Protein AF-A0A9D7U4D4-F1 (afdb_monomer_lite)

Radius of gyration: 31.81 Å; chains: 1; bounding box: 70×128×60 Å

Structure (m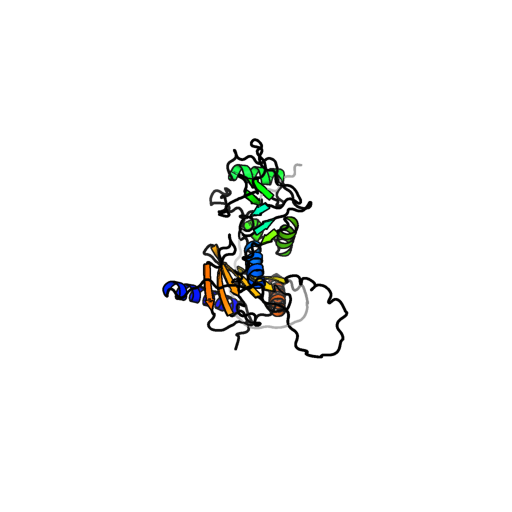mCIF, N/CA/C/O backbone):
data_AF-A0A9D7U4D4-F1
#
_entry.id   AF-A0A9D7U4D4-F1
#
loop_
_atom_site.group_PDB
_atom_site.id
_atom_site.type_symbol
_atom_site.label_atom_id
_atom_site.label_alt_id
_atom_site.label_comp_id
_atom_site.label_asym_id
_atom_site.label_entity_id
_atom_site.label_seq_id
_atom_site.pdbx_PDB_ins_code
_atom_site.Cartn_x
_atom_site.Cartn_y
_atom_site.Cartn_z
_atom_site.occupancy
_atom_site.B_iso_or_equiv
_atom_site.auth_seq_id
_atom_site.auth_comp_id
_atom_site.auth_asym_id
_atom_site.auth_atom_id
_atom_site.pdbx_PDB_model_num
ATOM 1 N N . MET A 1 1 ? 19.496 -8.181 -22.510 1.00 60.94 1 MET A N 1
ATOM 2 C CA . MET A 1 1 ? 20.338 -7.252 -21.735 1.00 60.94 1 MET A CA 1
ATOM 3 C C . MET A 1 1 ? 19.353 -6.423 -20.959 1.00 60.94 1 MET A C 1
ATOM 5 O O . MET A 1 1 ? 18.452 -5.901 -21.608 1.00 60.94 1 MET A O 1
ATOM 9 N N . ALA A 1 2 ? 19.462 -6.412 -19.638 1.00 70.50 2 ALA A N 1
ATOM 10 C CA . ALA A 1 2 ? 18.635 -5.559 -18.806 1.00 70.50 2 ALA A CA 1
ATOM 11 C C . ALA A 1 2 ? 19.119 -4.109 -18.895 1.00 70.50 2 ALA A C 1
ATOM 13 O O . ALA A 1 2 ? 20.286 -3.849 -19.218 1.00 70.50 2 ALA A O 1
ATOM 14 N N . LYS A 1 3 ? 18.202 -3.172 -18.671 1.00 80.00 3 LYS A N 1
ATOM 15 C CA . LYS A 1 3 ? 18.507 -1.753 -18.534 1.00 80.00 3 LYS A CA 1
ATOM 16 C C . LYS A 1 3 ? 18.797 -1.471 -17.059 1.00 80.00 3 LYS A C 1
ATOM 18 O O . LYS A 1 3 ? 17.947 -1.733 -16.219 1.00 80.00 3 LYS A O 1
ATOM 23 N N . SER A 1 4 ? 19.968 -0.916 -16.761 1.00 77.94 4 SER A N 1
ATOM 24 C CA . SER A 1 4 ? 20.260 -0.335 -15.444 1.00 77.94 4 SER A CA 1
ATOM 25 C C . SER A 1 4 ? 19.700 1.090 -15.392 1.00 77.94 4 SER A C 1
ATOM 27 O O . SER A 1 4 ? 19.766 1.814 -16.392 1.00 77.94 4 SER A O 1
ATOM 29 N N . ILE A 1 5 ? 19.116 1.469 -14.257 1.00 71.12 5 ILE A N 1
ATOM 30 C CA . ILE A 1 5 ? 18.540 2.798 -14.023 1.00 71.12 5 ILE A CA 1
ATOM 31 C C . ILE A 1 5 ? 19.543 3.636 -13.235 1.00 71.12 5 ILE A C 1
ATOM 33 O O . ILE A 1 5 ? 19.994 3.217 -12.176 1.00 71.12 5 ILE A O 1
ATOM 37 N N . ASN A 1 6 ? 19.873 4.827 -13.736 1.00 70.94 6 ASN A N 1
ATOM 38 C CA . ASN A 1 6 ? 20.909 5.678 -13.142 1.00 70.94 6 ASN A CA 1
ATOM 39 C C . ASN A 1 6 ? 20.381 7.008 -12.585 1.00 70.94 6 ASN A C 1
ATOM 41 O O . ASN A 1 6 ? 21.118 7.699 -11.882 1.00 70.94 6 ASN A O 1
ATOM 45 N N . ASP A 1 7 ? 19.137 7.391 -12.894 1.00 71.50 7 ASP A N 1
ATOM 46 C CA . ASP A 1 7 ? 18.539 8.642 -12.420 1.00 71.50 7 ASP A CA 1
ATOM 47 C C . ASP A 1 7 ? 17.000 8.599 -12.306 1.00 71.50 7 ASP A C 1
ATOM 49 O O . ASP A 1 7 ? 16.331 7.684 -12.793 1.00 71.50 7 ASP A O 1
ATOM 53 N N . SER A 1 8 ? 16.431 9.625 -11.658 1.00 69.50 8 SER A N 1
ATOM 54 C CA . SER A 1 8 ? 14.987 9.785 -11.415 1.00 69.50 8 SER A CA 1
ATOM 55 C C . SER A 1 8 ? 14.136 9.924 -12.685 1.00 69.50 8 SER A C 1
ATOM 57 O O . SER A 1 8 ? 12.944 9.588 -12.667 1.00 69.50 8 SER A O 1
ATOM 59 N N . ALA A 1 9 ? 14.714 10.392 -13.795 1.00 73.75 9 ALA A N 1
ATOM 60 C CA . ALA A 1 9 ? 14.013 10.495 -15.070 1.00 73.75 9 ALA A CA 1
ATOM 61 C C . ALA A 1 9 ? 13.849 9.107 -15.702 1.00 73.75 9 ALA A C 1
ATOM 63 O O . ALA A 1 9 ? 12.744 8.748 -16.111 1.00 73.75 9 ALA A O 1
ATOM 64 N N . GLU A 1 10 ? 14.903 8.289 -15.684 1.00 77.69 10 GLU A N 1
ATOM 65 C CA . GLU A 1 10 ? 14.860 6.908 -16.162 1.00 77.69 10 GLU A CA 1
ATOM 66 C C . GLU A 1 10 ? 13.867 6.045 -15.368 1.00 77.69 10 GLU A C 1
ATOM 68 O O . GLU A 1 10 ? 13.159 5.236 -15.972 1.00 77.69 10 GLU A O 1
ATOM 73 N N . PHE A 1 11 ? 13.744 6.256 -14.051 1.00 76.19 11 PHE A N 1
ATOM 74 C CA . PHE A 1 11 ? 12.712 5.606 -13.229 1.00 76.19 11 PHE A CA 1
ATOM 75 C C . PHE A 1 11 ? 11.291 5.945 -13.674 1.00 76.19 11 PHE A C 1
ATOM 77 O O . PHE A 1 11 ? 10.426 5.073 -13.789 1.00 76.19 11 PHE A O 1
ATOM 84 N N . THR A 1 12 ? 11.041 7.229 -13.911 1.00 79.06 12 THR A N 1
ATOM 85 C CA . THR A 1 12 ? 9.713 7.710 -14.296 1.00 79.06 12 THR A CA 1
ATOM 86 C C . THR A 1 12 ? 9.322 7.169 -15.664 1.00 79.06 12 THR A C 1
ATOM 88 O O . THR A 1 12 ? 8.196 6.707 -15.852 1.00 79.06 12 THR A O 1
ATOM 91 N N . ASP A 1 13 ? 10.267 7.152 -16.603 1.00 82.81 13 ASP A N 1
ATOM 92 C CA . ASP A 1 13 ? 10.073 6.569 -17.928 1.00 82.81 13 ASP A CA 1
ATOM 93 C C . ASP A 1 13 ? 9.721 5.084 -17.851 1.00 82.81 13 ASP A C 1
ATOM 95 O O . ASP A 1 13 ? 8.841 4.616 -18.573 1.00 82.81 13 ASP A O 1
ATOM 99 N N . VAL A 1 14 ? 10.371 4.353 -16.949 1.00 82.25 14 VAL A N 1
ATOM 100 C CA . VAL A 1 14 ? 10.149 2.926 -16.727 1.00 82.25 14 VAL A CA 1
ATOM 101 C C . VAL A 1 14 ? 8.737 2.639 -16.206 1.00 82.25 14 VAL A C 1
ATOM 103 O O . VAL A 1 14 ? 8.038 1.799 -16.781 1.00 82.25 14 VAL A O 1
ATOM 106 N N . PHE A 1 15 ? 8.270 3.361 -15.184 1.00 83.81 15 PHE A N 1
ATOM 107 C CA . PHE A 1 15 ? 6.898 3.197 -14.696 1.00 83.81 15 PHE A CA 1
ATOM 108 C C . PHE A 1 15 ? 5.877 3.590 -15.763 1.00 83.81 15 PHE A C 1
ATOM 110 O O . PHE A 1 15 ? 4.924 2.852 -16.002 1.00 83.81 15 PHE A O 1
ATOM 117 N N . ASN A 1 16 ? 6.103 4.706 -16.459 1.00 84.75 16 ASN A N 1
ATOM 118 C CA . ASN A 1 16 ? 5.216 5.165 -17.526 1.00 84.75 16 ASN A CA 1
ATOM 119 C C . ASN A 1 16 ? 5.145 4.164 -18.685 1.00 84.75 16 ASN A C 1
ATOM 121 O O . ASN A 1 16 ? 4.066 3.924 -19.232 1.00 84.75 16 ASN A O 1
ATOM 125 N N . ALA A 1 17 ? 6.276 3.562 -19.058 1.00 84.31 17 ALA A N 1
ATOM 126 C CA . ALA A 1 17 ? 6.332 2.513 -20.067 1.00 84.31 17 ALA A CA 1
ATOM 127 C C . ALA A 1 17 ? 5.564 1.265 -19.613 1.00 84.31 17 ALA A C 1
ATOM 129 O O . ALA A 1 17 ? 4.760 0.742 -20.386 1.00 84.31 17 ALA A O 1
ATOM 130 N N . GLY A 1 18 ? 5.749 0.836 -18.360 1.00 83.81 18 GLY A N 1
ATOM 131 C CA . GLY A 1 18 ? 5.009 -0.272 -17.754 1.00 83.81 18 GLY A CA 1
ATOM 132 C C . GLY A 1 18 ? 3.496 -0.040 -17.765 1.00 83.81 18 GLY A C 1
ATOM 133 O O . GLY A 1 18 ? 2.757 -0.835 -18.346 1.00 83.81 18 GLY A O 1
ATOM 134 N N . SER A 1 19 ? 3.027 1.084 -17.213 1.00 83.94 19 SER A N 1
ATOM 135 C CA . SER A 1 19 ? 1.600 1.439 -17.180 1.00 83.94 19 SER A CA 1
ATOM 136 C C . SER A 1 19 ? 1.000 1.530 -18.584 1.00 83.94 19 SER A C 1
ATOM 138 O O . SER A 1 19 ? -0.052 0.950 -18.855 1.00 83.94 19 SER A O 1
ATOM 140 N N . LYS A 1 20 ? 1.699 2.182 -19.524 1.00 86.12 20 LYS A N 1
ATOM 141 C CA . LYS A 1 20 ? 1.260 2.265 -20.923 1.00 86.12 20 LYS A CA 1
ATOM 142 C C . LYS A 1 20 ? 1.132 0.881 -21.559 1.00 86.12 20 LYS A C 1
ATOM 144 O O . LYS A 1 20 ? 0.171 0.628 -22.285 1.00 86.12 20 LYS A O 1
ATOM 149 N N . LYS A 1 21 ? 2.084 -0.015 -21.299 1.00 84.44 21 LYS A N 1
ATOM 150 C CA . LYS A 1 21 ? 2.059 -1.373 -21.844 1.00 84.44 21 LYS A CA 1
ATOM 151 C C . LYS A 1 21 ? 0.888 -2.179 -21.294 1.00 84.44 21 LYS A C 1
ATOM 153 O O . LYS A 1 21 ? 0.264 -2.927 -22.043 1.00 84.44 21 LYS A O 1
ATOM 158 N N . ILE A 1 22 ? 0.547 -1.994 -20.020 1.00 85.12 22 ILE A N 1
ATOM 159 C CA . ILE A 1 22 ? -0.652 -2.595 -19.431 1.00 85.12 22 ILE A CA 1
ATOM 160 C C . ILE A 1 22 ? -1.906 -2.059 -20.128 1.00 85.12 22 ILE A C 1
ATOM 162 O O . ILE A 1 22 ? -2.748 -2.850 -20.543 1.00 85.12 22 ILE A O 1
ATOM 166 N N . ASP A 1 23 ? -2.012 -0.749 -20.352 1.00 85.12 23 ASP A N 1
ATOM 167 C CA . ASP A 1 23 ? -3.152 -0.152 -21.063 1.00 85.12 23 ASP A CA 1
ATOM 168 C C . ASP A 1 23 ? -3.298 -0.639 -22.510 1.00 85.12 23 ASP A C 1
ATOM 170 O O . ASP A 1 23 ? -4.412 -0.778 -23.026 1.00 85.12 23 ASP A O 1
ATOM 174 N N . GLU A 1 24 ? -2.183 -0.876 -23.195 1.00 85.38 24 GLU A N 1
ATOM 175 C CA . GLU A 1 24 ? -2.169 -1.468 -24.531 1.00 85.38 24 GLU A CA 1
ATOM 176 C C . GLU A 1 24 ? -2.589 -2.944 -24.487 1.00 85.38 24 GLU A C 1
ATOM 178 O O . GLU A 1 24 ? -3.459 -3.347 -25.264 1.00 85.38 24 GLU A O 1
ATOM 183 N N . ALA A 1 25 ? -2.070 -3.718 -23.529 1.00 80.75 25 ALA A N 1
ATOM 184 C CA . ALA A 1 25 ? -2.430 -5.119 -23.321 1.00 80.75 25 ALA A CA 1
ATOM 185 C C . ALA A 1 25 ? -3.912 -5.290 -22.936 1.00 80.75 25 ALA A C 1
ATOM 187 O O . ALA A 1 25 ? -4.579 -6.173 -23.471 1.00 80.75 25 ALA A O 1
ATOM 188 N N . LYS A 1 26 ? -4.465 -4.400 -22.098 1.00 82.00 26 LYS A N 1
ATOM 189 C CA . LYS A 1 26 ? -5.905 -4.307 -21.791 1.00 82.00 26 LYS A CA 1
ATOM 190 C C . LYS A 1 26 ? -6.738 -4.173 -23.059 1.00 82.00 26 LYS A C 1
ATOM 192 O O . LYS A 1 26 ? -7.698 -4.908 -23.272 1.00 82.00 26 LYS A O 1
ATOM 197 N N . LYS A 1 27 ? -6.382 -3.207 -23.913 1.00 82.25 27 LYS A N 1
ATOM 198 C CA . LYS A 1 27 ? -7.109 -2.928 -25.164 1.00 82.25 27 LYS A CA 1
ATOM 199 C C . LYS A 1 27 ? -7.025 -4.092 -26.149 1.00 82.25 27 LYS A C 1
ATOM 201 O O . LYS A 1 27 ? -7.933 -4.249 -26.965 1.00 82.25 27 LYS A O 1
ATOM 206 N N . ALA A 1 28 ? -5.947 -4.869 -26.083 1.00 76.50 28 ALA A N 1
ATOM 207 C CA . ALA A 1 28 ? -5.716 -6.039 -26.915 1.00 76.50 28 ALA A CA 1
ATOM 208 C C . ALA A 1 28 ? -6.297 -7.349 -26.340 1.00 76.50 28 ALA A C 1
ATOM 210 O O . ALA A 1 28 ? -6.276 -8.348 -27.053 1.00 76.50 28 ALA A O 1
ATOM 211 N N . ASP A 1 29 ? -6.838 -7.349 -25.111 1.00 75.81 29 ASP A N 1
ATOM 212 C CA . ASP A 1 29 ? -7.232 -8.564 -24.364 1.00 75.81 29 ASP A CA 1
ATOM 213 C C . ASP A 1 29 ? -6.051 -9.544 -24.163 1.00 75.81 29 ASP A C 1
ATOM 215 O O . ASP A 1 29 ? -6.186 -10.767 -24.211 1.00 75.81 29 ASP A O 1
ATOM 219 N N . GLU A 1 30 ? -4.849 -8.987 -23.989 1.00 75.88 30 GLU A N 1
ATOM 220 C CA . GLU A 1 30 ? -3.589 -9.720 -23.807 1.00 75.88 30 GLU A CA 1
ATOM 221 C C . GLU A 1 30 ? -3.043 -9.630 -22.374 1.00 75.88 30 GLU A C 1
ATOM 223 O O . GLU A 1 30 ? -2.118 -10.374 -22.031 1.00 75.88 30 GLU A O 1
ATOM 228 N N . SER A 1 31 ? -3.613 -8.765 -21.523 1.00 70.62 31 SER A N 1
ATOM 229 C CA . SER A 1 31 ? -3.260 -8.709 -20.103 1.00 70.62 31 SER A CA 1
ATOM 230 C C . SER A 1 31 ? -3.690 -9.998 -19.401 1.00 70.62 31 SER A C 1
ATOM 232 O O . SER A 1 31 ? -4.737 -10.585 -19.682 1.00 70.62 31 SER A O 1
ATOM 234 N N . LYS A 1 32 ? -2.845 -10.493 -18.494 1.00 76.00 32 LYS A N 1
ATOM 235 C CA . LYS A 1 32 ? -3.114 -11.733 -17.756 1.00 76.00 32 LYS A CA 1
ATOM 236 C C . LYS A 1 32 ? -2.896 -11.527 -16.272 1.00 76.00 32 LYS A C 1
ATOM 238 O O . LYS A 1 32 ? -2.067 -10.719 -15.863 1.00 76.00 32 LYS A O 1
ATOM 243 N N . LYS A 1 33 ? -3.602 -12.322 -15.471 1.00 75.62 33 LYS A N 1
ATOM 244 C CA . LYS A 1 33 ? -3.181 -12.599 -14.099 1.00 75.62 33 LYS A CA 1
ATOM 245 C C . LYS A 1 33 ? -2.019 -13.582 -14.156 1.00 75.62 33 LYS A C 1
ATOM 247 O O . LYS A 1 33 ? -2.154 -14.659 -14.739 1.00 75.62 33 LYS A O 1
ATOM 252 N N . ILE A 1 34 ? -0.884 -13.190 -13.598 1.00 77.12 34 ILE A N 1
ATOM 253 C CA . ILE A 1 34 ? 0.275 -14.067 -13.431 1.00 77.12 34 ILE A CA 1
ATOM 254 C C . ILE A 1 34 ? 0.155 -14.841 -12.123 1.00 77.12 34 ILE A C 1
ATOM 256 O O . ILE A 1 34 ? -0.423 -14.363 -11.150 1.00 77.12 34 ILE A O 1
ATOM 260 N N . THR A 1 35 ? 0.703 -16.053 -12.108 1.00 75.50 35 THR A N 1
ATOM 261 C CA . THR A 1 35 ? 0.906 -16.800 -10.867 1.00 75.50 35 THR A CA 1
ATOM 262 C C . THR A 1 35 ? 2.249 -16.397 -10.290 1.00 75.50 35 THR A C 1
ATOM 264 O O . THR A 1 35 ? 3.273 -16.573 -10.943 1.00 75.50 35 THR A O 1
ATOM 267 N N . LEU A 1 36 ? 2.227 -15.876 -9.071 1.00 74.69 36 LEU A N 1
ATOM 268 C CA . LEU A 1 36 ? 3.409 -15.402 -8.371 1.00 74.69 36 LEU A CA 1
ATOM 269 C C . LEU A 1 36 ? 3.983 -16.459 -7.427 1.00 74.69 36 LEU A C 1
ATOM 271 O O . LEU A 1 36 ? 3.246 -17.268 -6.851 1.00 74.69 36 LEU A O 1
ATOM 275 N N . SER A 1 37 ? 5.293 -16.390 -7.207 1.00 79.19 37 SER A N 1
ATOM 276 C CA . SER A 1 37 ? 5.974 -17.070 -6.110 1.00 79.19 37 SER A CA 1
ATOM 277 C C . SER A 1 37 ? 5.510 -16.524 -4.752 1.00 79.19 37 SER A C 1
ATOM 279 O O . SER A 1 37 ? 4.961 -15.426 -4.651 1.00 79.19 37 SER A O 1
ATOM 281 N N . LYS A 1 38 ? 5.748 -17.279 -3.671 1.00 80.69 38 LYS A N 1
ATOM 282 C CA . LYS A 1 38 ? 5.396 -16.823 -2.314 1.00 80.69 38 LYS A CA 1
ATOM 283 C C . LYS A 1 38 ? 6.110 -15.522 -1.938 1.00 80.69 38 LYS A C 1
ATOM 285 O O . LYS A 1 38 ? 5.490 -14.672 -1.310 1.00 80.69 38 LYS A O 1
ATOM 290 N N . ASN A 1 39 ? 7.371 -15.365 -2.344 1.00 78.25 39 ASN A N 1
ATOM 291 C CA . ASN A 1 39 ? 8.151 -14.159 -2.065 1.00 78.25 39 ASN A CA 1
ATOM 292 C C . ASN A 1 39 ? 7.555 -12.951 -2.796 1.00 78.25 39 ASN A C 1
ATOM 294 O O . ASN A 1 39 ? 7.304 -11.930 -2.174 1.00 78.25 39 ASN A O 1
ATOM 298 N N . GLN A 1 40 ? 7.198 -13.094 -4.074 1.00 82.69 40 GLN A N 1
ATOM 299 C CA . GLN A 1 40 ? 6.565 -12.015 -4.841 1.00 82.69 40 GLN A CA 1
ATOM 300 C C . GLN A 1 40 ? 5.203 -11.606 -4.254 1.00 82.69 40 GLN A C 1
ATOM 302 O O . GLN A 1 40 ? 4.906 -10.420 -4.142 1.00 82.69 40 GLN A O 1
ATOM 307 N N . GLN A 1 41 ? 4.378 -12.575 -3.833 1.00 83.94 41 GLN A N 1
ATOM 308 C CA . GLN A 1 41 ? 3.109 -12.277 -3.155 1.00 83.94 41 GLN A CA 1
ATOM 309 C C . GLN A 1 41 ? 3.335 -11.537 -1.831 1.00 83.94 41 GLN A C 1
ATOM 311 O O . GLN A 1 41 ? 2.610 -10.594 -1.519 1.00 83.94 41 GLN A O 1
ATOM 316 N N . LEU A 1 42 ? 4.352 -11.943 -1.065 1.00 83.88 42 LEU A N 1
ATOM 317 C CA . LEU A 1 42 ? 4.714 -11.302 0.196 1.00 83.88 42 LEU A CA 1
ATOM 318 C C . LEU A 1 42 ? 5.235 -9.874 -0.019 1.00 83.88 42 LEU A C 1
ATOM 320 O O . LEU A 1 42 ? 4.815 -8.974 0.709 1.00 83.88 42 LEU A O 1
ATOM 324 N N . ALA A 1 43 ? 6.064 -9.652 -1.040 1.00 86.94 43 ALA A N 1
ATOM 325 C CA . ALA A 1 43 ? 6.566 -8.332 -1.400 1.00 86.94 43 ALA A CA 1
ATOM 326 C C . ALA A 1 43 ? 5.411 -7.396 -1.783 1.00 86.94 43 ALA A C 1
ATOM 328 O O . ALA A 1 43 ? 5.262 -6.328 -1.191 1.00 86.94 43 ALA A O 1
ATOM 329 N N . ILE A 1 44 ? 4.524 -7.833 -2.686 1.00 88.06 44 ILE A N 1
ATOM 330 C CA . ILE A 1 44 ? 3.342 -7.061 -3.101 1.00 88.06 44 ILE A CA 1
ATOM 331 C C . ILE A 1 44 ? 2.451 -6.728 -1.913 1.00 88.06 44 ILE A C 1
ATOM 333 O O . ILE A 1 44 ? 2.081 -5.570 -1.731 1.00 88.06 44 ILE A O 1
ATOM 337 N N . ALA A 1 45 ? 2.113 -7.723 -1.093 1.00 84.31 45 ALA A N 1
ATOM 338 C CA . ALA A 1 45 ? 1.236 -7.495 0.041 1.00 84.31 45 ALA A CA 1
ATOM 339 C C . ALA A 1 45 ? 1.872 -6.526 1.046 1.00 84.31 45 ALA A C 1
ATOM 341 O O . ALA A 1 45 ? 1.201 -5.626 1.538 1.00 84.31 45 ALA A O 1
ATOM 342 N N . THR A 1 46 ? 3.176 -6.651 1.300 1.00 85.44 46 THR A N 1
ATOM 343 C CA . THR A 1 46 ? 3.907 -5.743 2.191 1.00 85.44 46 THR A CA 1
ATOM 344 C C . THR A 1 46 ? 3.912 -4.314 1.651 1.00 85.44 46 THR A C 1
ATOM 346 O O . THR A 1 46 ? 3.534 -3.383 2.365 1.00 85.44 46 THR A O 1
ATOM 349 N N . GLY A 1 47 ? 4.270 -4.122 0.380 1.00 87.75 47 GLY A N 1
ATOM 350 C CA . GLY A 1 47 ? 4.293 -2.788 -0.218 1.00 87.75 47 GLY A CA 1
ATOM 351 C C . GLY A 1 47 ? 2.912 -2.168 -0.364 1.00 87.75 47 GLY A C 1
ATOM 352 O O . GLY A 1 47 ? 2.773 -0.963 -0.165 1.00 87.75 47 GLY A O 1
ATOM 353 N N . ALA A 1 48 ? 1.878 -2.974 -0.619 1.00 87.19 48 ALA A N 1
ATOM 354 C CA . ALA A 1 48 ? 0.509 -2.485 -0.675 1.00 87.19 48 ALA A CA 1
ATOM 355 C C . ALA A 1 48 ? 0.100 -1.830 0.640 1.00 87.19 48 ALA A C 1
ATOM 357 O O . ALA A 1 48 ? -0.398 -0.709 0.633 1.00 87.19 48 ALA A O 1
ATOM 358 N N . VAL A 1 49 ? 0.380 -2.471 1.772 1.00 85.31 49 VAL A N 1
ATOM 359 C CA . VAL A 1 49 ? 0.055 -1.909 3.086 1.00 85.31 49 VAL A CA 1
ATOM 360 C C . VAL A 1 49 ? 0.881 -0.664 3.389 1.00 85.31 49 VAL A C 1
ATOM 362 O O . VAL A 1 49 ? 0.339 0.349 3.832 1.00 85.31 49 VAL A O 1
ATOM 365 N N . LEU A 1 50 ? 2.186 -0.710 3.118 1.00 87.94 50 LEU A N 1
ATOM 366 C CA . LEU A 1 50 ? 3.086 0.405 3.397 1.00 87.94 50 LEU A CA 1
ATOM 367 C C . LEU A 1 50 ? 2.740 1.655 2.573 1.00 87.94 50 LEU A C 1
ATOM 369 O O . LEU A 1 50 ? 2.750 2.748 3.132 1.00 87.94 50 LEU A O 1
ATOM 373 N N . LEU A 1 51 ? 2.324 1.517 1.309 1.00 86.88 51 LEU A N 1
ATOM 374 C CA . LEU A 1 51 ? 1.877 2.635 0.457 1.00 86.88 51 LEU A CA 1
ATOM 375 C C . LEU A 1 51 ? 0.484 3.189 0.822 1.00 86.88 51 LEU A C 1
ATOM 377 O O . LEU A 1 51 ? -0.015 4.104 0.162 1.00 86.88 51 LEU A O 1
ATOM 381 N N . GLY A 1 52 ? -0.155 2.664 1.871 1.00 73.19 52 GLY A N 1
ATOM 382 C CA . GLY A 1 52 ? -1.486 3.094 2.306 1.00 73.19 52 GLY A CA 1
ATOM 383 C C . GLY A 1 52 ? -2.632 2.327 1.642 1.00 73.19 52 GLY A C 1
ATOM 384 O O . GLY A 1 52 ? -3.750 2.835 1.563 1.00 73.19 52 GLY A O 1
ATOM 385 N N . GLY A 1 53 ? -2.367 1.118 1.144 1.00 68.12 53 GLY A N 1
ATOM 386 C CA . GLY A 1 53 ? -3.367 0.130 0.738 1.00 68.12 53 GLY A CA 1
ATOM 387 C C . GLY A 1 53 ? -3.951 -0.643 1.923 1.00 68.12 53 GLY A C 1
ATOM 388 O O . GLY A 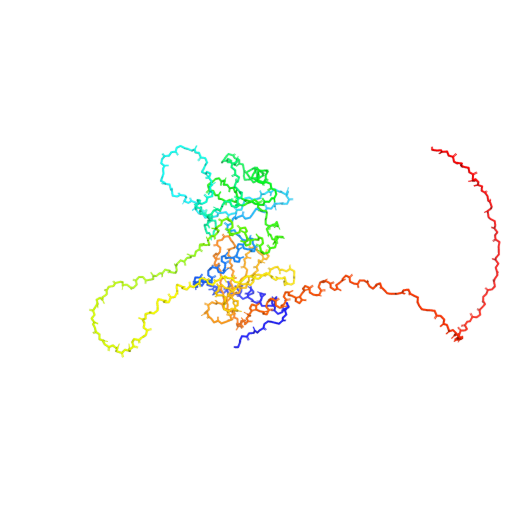1 53 ? -3.410 -0.662 3.029 1.00 68.12 53 GLY A O 1
ATOM 389 N N . SER A 1 54 ? -5.121 -1.252 1.742 1.00 57.66 54 SER A N 1
ATOM 390 C CA . SER A 1 54 ? -5.929 -1.732 2.858 1.00 57.66 54 SER A CA 1
ATOM 391 C C . SER A 1 54 ? -5.576 -3.150 3.319 1.00 57.66 54 SER A C 1
ATOM 393 O O . SER A 1 54 ? -6.348 -4.081 3.120 1.00 57.66 54 SER A O 1
ATOM 395 N N . ALA A 1 55 ? -4.503 -3.304 4.095 1.00 49.19 55 ALA A N 1
ATOM 396 C CA . ALA A 1 55 ? -4.572 -4.325 5.148 1.00 49.19 55 ALA A CA 1
ATOM 397 C C . ALA A 1 55 ? -5.553 -3.928 6.261 1.00 49.19 55 ALA A C 1
ATOM 399 O O . ALA A 1 55 ? -6.136 -4.774 6.928 1.00 49.19 55 ALA A O 1
ATOM 400 N N . PHE A 1 56 ? -5.757 -2.621 6.447 1.00 57.75 56 PHE A N 1
ATOM 401 C CA . PHE A 1 56 ? -6.499 -2.060 7.580 1.00 57.75 56 PHE A CA 1
ATOM 402 C C . PHE A 1 56 ? -7.568 -1.053 7.203 1.00 57.75 56 PHE A C 1
ATOM 404 O O . PHE A 1 56 ? -8.174 -0.474 8.104 1.00 57.75 56 PHE A O 1
ATOM 411 N N . ALA A 1 57 ? -7.771 -0.838 5.901 1.00 61.06 57 ALA A N 1
ATOM 412 C CA . ALA A 1 57 ? -8.782 0.072 5.389 1.00 61.06 57 ALA A CA 1
ATOM 413 C C . ALA A 1 57 ? -8.538 1.483 5.961 1.00 61.06 57 ALA A C 1
ATOM 415 O O . ALA A 1 57 ? -9.181 1.926 6.909 1.00 61.06 57 ALA A O 1
ATOM 416 N N . PHE A 1 58 ? -7.495 2.152 5.458 1.00 71.19 58 PHE A N 1
ATOM 417 C CA . PHE A 1 58 ? -7.154 3.499 5.916 1.00 71.19 58 PHE A CA 1
ATOM 418 C C . PHE A 1 58 ? -8.319 4.448 5.671 1.00 71.19 58 PHE A C 1
ATOM 420 O O . PHE A 1 58 ? -8.941 4.432 4.607 1.00 71.19 58 PHE A O 1
ATOM 427 N N . THR A 1 59 ? -8.625 5.260 6.679 1.00 78.12 59 THR A N 1
ATOM 428 C CA . THR A 1 59 ? -9.759 6.174 6.596 1.00 78.12 59 THR A CA 1
ATOM 429 C C . THR A 1 59 ? -9.381 7.348 5.701 1.00 78.12 59 THR A C 1
ATOM 431 O O . THR A 1 59 ? -8.380 8.017 5.936 1.00 78.12 59 THR A O 1
ATOM 434 N N . THR A 1 60 ? -10.171 7.623 4.670 1.00 81.25 60 THR A N 1
ATOM 435 C CA . THR A 1 60 ? -10.026 8.848 3.875 1.00 81.25 60 THR A CA 1
ATOM 436 C C . THR A 1 60 ? -11.010 9.895 4.374 1.00 81.25 60 THR A C 1
ATOM 438 O O . THR A 1 60 ? -12.084 9.564 4.885 1.00 81.25 60 THR A O 1
ATOM 441 N N . LEU A 1 61 ? -10.651 11.169 4.251 1.00 83.62 61 LEU A N 1
ATOM 442 C CA . LEU A 1 61 ? -11.565 12.270 4.536 1.00 83.62 61 LEU A CA 1
ATOM 443 C C . LEU A 1 61 ? -12.189 12.759 3.226 1.00 83.62 61 LEU A C 1
ATOM 445 O O . LEU A 1 61 ? -11.493 12.947 2.230 1.00 83.62 61 LEU A O 1
ATOM 449 N N . ASN A 1 62 ? -13.506 12.959 3.210 1.00 85.19 62 ASN A N 1
ATOM 450 C CA . ASN A 1 62 ? -14.174 13.602 2.078 1.00 85.19 62 ASN A CA 1
ATOM 451 C C . ASN A 1 62 ? -13.923 15.127 2.067 1.00 85.19 62 ASN A C 1
ATOM 453 O O . ASN A 1 62 ? -13.306 15.672 2.980 1.00 85.19 62 ASN A O 1
ATOM 457 N N . GLU A 1 63 ? -14.452 15.838 1.063 1.00 83.12 63 GLU A N 1
ATOM 458 C CA . GLU A 1 63 ? -14.317 17.304 0.946 1.00 83.12 63 GLU A CA 1
ATOM 459 C C . GLU A 1 63 ? -14.847 18.076 2.173 1.00 83.12 63 GLU A C 1
ATOM 461 O O . GLU A 1 63 ? -14.358 19.161 2.481 1.00 83.12 63 GLU A O 1
ATOM 466 N N . ASP A 1 64 ? -15.809 17.503 2.904 1.00 83.56 64 ASP A N 1
ATOM 467 C CA . ASP A 1 64 ? -16.367 18.067 4.140 1.00 83.56 64 ASP A CA 1
ATOM 468 C C . ASP A 1 64 ? -15.538 17.712 5.396 1.00 83.56 64 ASP A C 1
ATOM 470 O O . ASP A 1 64 ? -15.941 18.033 6.517 1.00 83.56 64 ASP A O 1
ATOM 474 N N . GLY A 1 65 ? -14.403 17.019 5.239 1.00 81.06 65 GLY A N 1
ATOM 475 C CA . GLY A 1 65 ? -13.531 16.570 6.328 1.00 81.06 65 GLY A CA 1
ATOM 476 C C . GLY A 1 65 ? -14.072 15.379 7.125 1.00 81.06 65 GLY A C 1
ATOM 477 O O . GLY A 1 65 ? -13.596 15.106 8.226 1.00 81.06 65 GLY A O 1
ATOM 478 N N . LYS A 1 66 ? -15.085 14.677 6.608 1.00 84.25 66 LYS A N 1
ATOM 479 C CA . LYS A 1 66 ? -15.704 13.524 7.269 1.00 84.25 66 LYS A CA 1
ATOM 480 C C . LYS A 1 66 ? -15.019 12.219 6.864 1.00 84.25 66 LYS A C 1
ATOM 482 O O . LYS A 1 66 ? -14.763 12.029 5.673 1.00 84.25 66 LYS A O 1
ATOM 487 N N . PRO A 1 67 ? -14.798 11.297 7.816 1.00 84.50 67 PRO A N 1
ATOM 488 C CA . PRO A 1 67 ? -14.254 9.980 7.524 1.00 84.50 67 PRO A CA 1
ATOM 489 C C . PRO A 1 67 ? -15.210 9.176 6.638 1.00 84.50 67 PRO A C 1
ATOM 491 O O . PRO A 1 67 ? -16.399 9.027 6.939 1.00 84.50 67 PRO A O 1
ATOM 494 N N . VAL A 1 68 ? -14.676 8.647 5.545 1.00 84.06 68 VAL A N 1
ATOM 495 C CA . VAL A 1 68 ? -15.369 7.737 4.637 1.00 84.06 68 VAL A CA 1
ATOM 496 C C . VAL A 1 68 ? -15.036 6.313 5.048 1.00 84.06 68 VAL A C 1
ATOM 498 O O . VAL A 1 68 ? -13.872 5.984 5.274 1.00 84.06 68 VAL A O 1
ATOM 501 N N . GLN A 1 69 ? -16.067 5.469 5.157 1.00 82.00 69 GLN A N 1
ATOM 502 C CA . GLN A 1 69 ? -15.852 4.053 5.419 1.00 82.00 69 GLN A CA 1
ATOM 503 C C . GLN A 1 69 ? -15.068 3.452 4.244 1.00 82.00 69 GLN A C 1
ATOM 505 O O . GLN A 1 69 ? -15.530 3.538 3.106 1.00 82.00 69 GLN A O 1
ATOM 510 N N . PRO A 1 70 ? -13.921 2.829 4.508 1.00 74.38 70 PRO A N 1
ATOM 511 C CA . PRO A 1 70 ? -13.129 2.175 3.482 1.00 74.38 70 PRO A CA 1
ATOM 512 C C . PRO A 1 70 ? -13.791 0.855 3.050 1.00 74.38 70 PRO A C 1
ATOM 514 O O . PRO A 1 70 ? -14.427 0.164 3.855 1.00 74.38 70 PRO A O 1
ATOM 517 N N . ASP A 1 71 ? -13.639 0.499 1.774 1.00 65.94 71 ASP A N 1
ATOM 518 C CA . ASP A 1 71 ? -14.221 -0.716 1.200 1.00 65.94 71 ASP A CA 1
ATOM 519 C C . ASP A 1 71 ? -13.482 -1.965 1.706 1.00 65.94 71 ASP A C 1
ATOM 521 O O . ASP A 1 71 ? -12.435 -2.354 1.201 1.00 65.94 71 ASP A O 1
ATOM 525 N N . THR A 1 72 ? -14.042 -2.624 2.719 1.00 59.72 72 THR A N 1
ATOM 526 C CA . THR A 1 72 ? -13.471 -3.824 3.351 1.00 59.72 72 THR A CA 1
ATOM 527 C C . THR A 1 72 ? -14.081 -5.113 2.808 1.00 59.72 72 THR A C 1
ATOM 529 O O . THR A 1 72 ? -14.513 -5.955 3.588 1.00 59.72 72 THR A O 1
ATOM 532 N N . ASN A 1 73 ? -14.143 -5.305 1.485 1.00 51.03 73 ASN A N 1
ATOM 533 C CA . ASN A 1 73 ? -14.702 -6.519 0.858 1.00 51.03 73 ASN A CA 1
ATOM 534 C C . ASN A 1 73 ? -13.853 -7.799 1.106 1.00 51.03 73 ASN A C 1
ATOM 536 O O . ASN A 1 73 ? -13.500 -8.525 0.185 1.00 51.03 73 ASN A O 1
ATOM 540 N N . SER A 1 74 ? -13.589 -8.128 2.368 1.00 45.06 74 SER A N 1
ATOM 541 C CA . SER A 1 74 ? -13.219 -9.445 2.869 1.00 45.06 74 SER A CA 1
ATOM 542 C C . SER A 1 74 ? -14.388 -9.947 3.707 1.00 45.06 74 SER A C 1
ATOM 544 O O . SER A 1 74 ? -14.710 -9.384 4.752 1.00 45.06 74 SER A O 1
ATOM 546 N N . GLY A 1 75 ? -15.060 -11.005 3.249 1.00 39.59 75 GLY A N 1
ATOM 547 C CA . GLY A 1 75 ? -16.126 -11.653 4.009 1.00 39.59 75 GLY A CA 1
ATOM 548 C C . GLY A 1 75 ? -15.628 -12.078 5.391 1.00 39.59 75 GLY A C 1
ATOM 549 O O . GLY A 1 75 ? -14.899 -13.059 5.515 1.00 39.59 75 GLY A O 1
ATOM 550 N N . SER A 1 76 ? -16.028 -11.344 6.430 1.00 39.41 76 SER A N 1
ATOM 551 C CA . SER A 1 76 ? -15.718 -11.676 7.818 1.00 39.41 76 SER A CA 1
ATOM 552 C C . SER A 1 76 ? -16.409 -12.990 8.198 1.00 39.41 76 SER A C 1
ATOM 554 O O . SER A 1 76 ? -17.635 -13.078 8.290 1.00 39.41 76 SER A O 1
ATOM 556 N N . VAL A 1 77 ? -15.612 -14.035 8.413 1.00 37.06 77 VAL A N 1
ATOM 557 C CA . VAL A 1 77 ? -15.998 -15.221 9.183 1.00 37.06 77 VAL A CA 1
ATOM 558 C C . VAL A 1 77 ? -15.036 -15.328 10.352 1.00 37.06 77 VAL A C 1
ATOM 560 O O . VAL A 1 77 ? -14.043 -16.048 10.317 1.00 37.06 77 VAL A O 1
ATOM 563 N N . VAL A 1 78 ? -15.362 -14.620 11.431 1.00 41.62 78 VAL A N 1
ATOM 564 C CA . VAL A 1 78 ? -14.938 -15.060 12.763 1.00 41.62 78 VAL A CA 1
ATOM 565 C C . VAL A 1 78 ? -15.449 -16.503 12.922 1.00 41.62 78 VAL A C 1
ATOM 567 O O . VAL A 1 78 ? -16.628 -16.736 12.619 1.00 41.62 78 VAL A O 1
ATOM 570 N N . PRO A 1 79 ? -14.632 -17.487 13.351 1.00 35.03 79 PRO A N 1
ATOM 571 C CA . PRO A 1 79 ? -15.106 -18.847 13.572 1.00 35.03 79 PRO A CA 1
ATOM 572 C C . PRO A 1 79 ? -16.245 -18.813 14.592 1.00 35.03 79 PRO A C 1
ATOM 574 O O . PRO A 1 79 ? -16.039 -18.620 15.789 1.00 35.03 79 PRO A O 1
ATOM 577 N N . SER A 1 80 ? -17.471 -18.939 14.090 1.00 33.28 80 SER A N 1
ATOM 578 C CA . SER A 1 80 ? -18.680 -18.989 14.898 1.00 33.28 80 SER A CA 1
ATOM 579 C C . SER A 1 80 ? -18.760 -20.359 15.541 1.00 33.28 80 SER A C 1
ATOM 581 O O . SER A 1 80 ? -19.433 -21.250 15.034 1.00 33.28 80 SER A O 1
ATOM 583 N N . ASP A 1 81 ? -18.074 -20.517 16.664 1.00 34.28 81 ASP A N 1
ATOM 584 C CA . ASP A 1 81 ? -18.326 -21.624 17.572 1.00 34.28 81 ASP A CA 1
ATOM 585 C C . ASP A 1 81 ? -18.569 -21.063 18.970 1.00 34.28 81 ASP A C 1
ATOM 587 O O . ASP A 1 81 ? -17.714 -21.103 19.849 1.00 34.28 81 ASP A O 1
ATOM 591 N N . SER A 1 82 ? -19.743 -20.448 19.149 1.00 33.44 82 SER A N 1
ATOM 592 C CA . SER A 1 82 ? -20.475 -20.400 20.419 1.00 33.44 82 SER A CA 1
ATOM 593 C C . SER A 1 82 ? -21.815 -19.693 20.240 1.00 33.44 82 SER A C 1
ATOM 595 O O . SER A 1 82 ? -21.899 -18.490 20.015 1.00 33.44 82 SER A O 1
ATOM 597 N N . THR A 1 83 ? -22.895 -20.449 20.411 1.00 35.34 83 THR A N 1
ATOM 598 C CA . THR A 1 83 ? -24.211 -19.920 20.769 1.00 35.34 83 THR A CA 1
ATOM 599 C C . THR A 1 83 ? -24.104 -19.085 22.047 1.00 35.34 83 THR A C 1
ATOM 601 O O . THR A 1 83 ? -24.136 -19.641 23.143 1.00 35.34 83 THR A O 1
ATOM 604 N N . SER A 1 84 ? -23.995 -17.763 21.932 1.00 32.59 84 SER A N 1
ATOM 605 C CA . SER A 1 84 ? -24.269 -16.848 23.038 1.00 32.59 84 SER A CA 1
ATOM 606 C C . SER A 1 84 ? -24.624 -15.458 22.513 1.00 32.59 84 SER A C 1
ATOM 608 O O . SER A 1 84 ? -24.014 -14.947 21.585 1.00 32.59 84 SER A O 1
ATOM 610 N N . VAL A 1 85 ? -25.674 -14.902 23.107 1.00 29.39 85 VAL A N 1
ATOM 611 C CA . VAL A 1 85 ? -26.288 -13.583 22.907 1.00 29.39 85 VAL A CA 1
ATOM 612 C C . VAL A 1 85 ? -25.318 -12.433 22.588 1.00 29.39 85 VAL A C 1
ATOM 614 O O . VAL A 1 85 ? -24.252 -12.329 23.183 1.00 29.39 85 VAL A O 1
ATOM 617 N N . ALA A 1 86 ? -25.767 -11.553 21.683 1.00 35.03 86 ALA A N 1
ATOM 618 C CA . ALA A 1 86 ? -25.109 -10.342 21.195 1.00 35.03 86 ALA A CA 1
ATOM 619 C C . ALA A 1 86 ? -24.380 -9.536 22.287 1.00 35.03 86 ALA A C 1
ATOM 621 O O . ALA A 1 86 ? -24.990 -8.785 23.048 1.00 35.03 86 ALA A O 1
ATOM 622 N N . HIS A 1 87 ? -23.059 -9.669 22.294 1.00 35.53 87 HIS A N 1
ATOM 623 C CA . HIS A 1 87 ? -22.113 -8.699 22.824 1.00 35.53 87 HIS A CA 1
ATOM 624 C C . HIS A 1 87 ? -21.138 -8.377 21.683 1.00 35.53 87 HIS A C 1
ATOM 626 O O . HIS A 1 87 ? -20.778 -9.309 20.956 1.00 35.53 87 HIS A O 1
ATOM 632 N N . PRO A 1 88 ? -20.742 -7.106 21.480 1.00 44.38 88 PRO A N 1
ATOM 633 C CA . PRO A 1 88 ? -19.735 -6.779 20.477 1.00 44.38 88 PRO A CA 1
ATOM 634 C C . PRO A 1 88 ? -18.467 -7.576 20.798 1.00 44.38 88 PRO A C 1
ATOM 636 O O . PRO A 1 88 ? -18.011 -7.598 21.942 1.00 44.38 88 PRO A O 1
ATOM 639 N N . VAL A 1 89 ? -17.952 -8.307 19.810 1.00 51.44 89 VAL A N 1
ATOM 640 C CA . VAL A 1 89 ? -16.716 -9.083 19.949 1.00 51.44 89 VAL A CA 1
ATOM 641 C C . VAL A 1 89 ? -15.572 -8.080 20.076 1.00 51.44 89 VAL A C 1
ATOM 643 O O . VAL A 1 89 ? -15.141 -7.501 19.085 1.00 51.44 89 VAL A O 1
ATOM 646 N N . SER A 1 90 ? -15.123 -7.822 21.305 1.00 62.81 90 SER A N 1
ATOM 647 C CA . SER A 1 90 ? -13.965 -6.967 21.563 1.00 62.81 90 SER A CA 1
ATOM 648 C C . SER A 1 90 ? -12.684 -7.709 21.188 1.00 62.81 90 SER A C 1
ATOM 650 O O . SER A 1 90 ? -12.392 -8.766 21.750 1.00 62.81 90 SER A O 1
ATOM 652 N N . LEU A 1 91 ? -11.920 -7.150 20.250 1.00 78.12 91 LEU A N 1
ATOM 653 C CA . LEU A 1 91 ? -10.569 -7.598 19.925 1.00 78.12 91 LEU A CA 1
ATOM 654 C C . LEU A 1 91 ? -9.654 -7.434 21.151 1.00 78.12 91 LEU A C 1
ATOM 656 O O . LEU A 1 91 ? -9.733 -6.424 21.852 1.00 78.12 91 LEU A O 1
ATOM 660 N N . GLN A 1 92 ? -8.805 -8.427 21.418 1.00 79.69 92 GLN A N 1
ATOM 661 C CA . GLN A 1 92 ? -7.831 -8.402 22.513 1.00 79.69 92 GLN A CA 1
ATOM 662 C C . GLN A 1 92 ? -6.414 -8.672 21.997 1.00 79.69 92 GLN A C 1
ATOM 664 O O . GLN A 1 92 ? -6.266 -9.361 20.979 1.00 79.69 92 GLN A O 1
ATOM 669 N N . PRO A 1 93 ? -5.374 -8.199 22.710 1.00 82.75 93 PRO A N 1
ATOM 670 C CA . PRO A 1 93 ? -4.001 -8.609 22.445 1.00 82.75 93 PRO A CA 1
ATOM 671 C C . PRO A 1 93 ? -3.860 -10.138 22.405 1.00 82.75 93 PRO A C 1
ATOM 673 O O . PRO A 1 93 ? -4.446 -10.863 23.212 1.00 82.75 93 PRO A O 1
ATOM 676 N N . GLY A 1 94 ? -3.115 -10.638 21.424 1.00 81.69 94 GLY A N 1
ATOM 677 C CA . GLY A 1 94 ? -2.878 -12.057 21.168 1.00 81.69 94 GLY A CA 1
ATOM 678 C C . GLY A 1 94 ? -4.008 -12.787 20.434 1.00 81.69 94 GLY A C 1
ATOM 679 O O . GLY A 1 94 ? -3.829 -13.952 20.072 1.00 81.69 94 GLY A O 1
ATOM 680 N N . GLN A 1 95 ? -5.155 -12.146 20.182 1.00 82.94 95 GLN A N 1
ATOM 681 C CA . GLN A 1 95 ? -6.251 -12.754 19.430 1.00 82.94 95 GLN A CA 1
ATOM 682 C C . GLN A 1 95 ? -6.117 -12.461 17.935 1.00 82.94 95 GLN A C 1
ATOM 684 O O . GLN A 1 95 ? -6.158 -11.309 17.509 1.00 82.94 95 GLN A O 1
ATOM 689 N N . ALA A 1 96 ? -6.015 -13.520 17.129 1.00 84.44 96 ALA A N 1
ATOM 690 C CA . ALA A 1 96 ? -5.985 -13.372 15.684 1.00 84.44 96 ALA A CA 1
ATOM 691 C C . ALA A 1 96 ? -7.336 -12.876 15.140 1.00 84.44 96 ALA A C 1
ATOM 693 O O . ALA A 1 96 ? -8.390 -13.402 15.511 1.00 84.44 96 ALA A O 1
ATOM 694 N N . ALA A 1 97 ? -7.299 -11.908 14.228 1.00 83.50 97 ALA A N 1
ATOM 695 C CA . ALA A 1 97 ? -8.463 -11.416 13.498 1.00 83.50 97 ALA A CA 1
ATOM 696 C C . ALA A 1 97 ? -8.155 -11.327 12.002 1.00 83.50 97 ALA A C 1
ATOM 698 O O . ALA A 1 97 ? -7.060 -10.931 11.607 1.00 83.50 97 ALA A O 1
ATOM 699 N N . SER A 1 98 ? -9.116 -11.711 11.165 1.00 81.00 98 SER A N 1
ATOM 700 C CA . SER A 1 98 ? -9.012 -11.524 9.717 1.00 81.00 98 SER A CA 1
ATOM 701 C C . SER A 1 98 ? -9.263 -10.065 9.360 1.00 81.00 98 SER A C 1
ATOM 703 O O . SER A 1 98 ? -10.168 -9.435 9.907 1.00 81.00 98 SER A O 1
ATOM 705 N N . VAL A 1 99 ? -8.473 -9.551 8.427 1.00 78.81 99 VAL A N 1
ATOM 706 C CA . VAL A 1 99 ? -8.594 -8.195 7.888 1.00 78.81 99 VAL A CA 1
ATOM 707 C C . VAL A 1 99 ? -8.542 -8.246 6.361 1.00 78.81 99 VAL A C 1
ATOM 709 O O . VAL A 1 99 ? -8.340 -9.312 5.772 1.00 78.81 99 VAL A O 1
ATOM 712 N N . SER A 1 100 ? -8.772 -7.116 5.694 1.00 74.62 100 SER A N 1
ATOM 713 C CA . SER A 1 100 ? -8.576 -7.064 4.242 1.00 74.62 100 SER A CA 1
ATOM 714 C C . SER A 1 100 ? -7.115 -7.391 3.915 1.00 74.62 100 SER A C 1
ATOM 716 O O . SER A 1 100 ? -6.225 -7.050 4.684 1.00 74.62 100 SER A O 1
ATOM 718 N N . GLY A 1 101 ? -6.862 -8.170 2.864 1.00 73.75 101 GLY A N 1
ATOM 719 C CA . GLY A 1 101 ? -5.500 -8.563 2.476 1.00 73.75 101 GLY A CA 1
ATOM 720 C C . GLY A 1 101 ? -4.712 -9.428 3.480 1.00 73.75 101 GLY A C 1
ATOM 721 O O . GLY A 1 101 ? -3.536 -9.691 3.232 1.00 73.75 101 GLY A O 1
ATOM 722 N N . GLY A 1 102 ? -5.290 -9.897 4.599 1.00 80.25 102 GLY A N 1
ATOM 723 C CA . GLY A 1 102 ? -4.535 -10.700 5.567 1.00 80.25 102 GLY A CA 1
ATOM 724 C C . GLY A 1 102 ? -5.201 -10.980 6.913 1.00 80.25 102 GLY A C 1
ATOM 725 O O . GLY A 1 102 ? -6.411 -11.160 7.046 1.00 80.25 102 GLY A O 1
ATOM 726 N N . SER A 1 103 ? -4.364 -11.079 7.939 1.00 85.50 103 SER A N 1
ATOM 727 C CA . SER A 1 103 ? -4.762 -11.269 9.332 1.00 85.50 103 SER A CA 1
ATOM 728 C C . SER A 1 103 ? -3.859 -10.469 10.256 1.00 85.50 103 SER A C 1
ATOM 730 O O . SER A 1 103 ? -2.720 -10.173 9.911 1.00 85.50 103 SER A O 1
ATOM 732 N N . ILE A 1 104 ? -4.355 -10.150 11.441 1.00 86.12 104 ILE A N 1
ATOM 733 C CA . ILE A 1 104 ? -3.591 -9.503 12.502 1.00 86.12 104 ILE A CA 1
ATOM 734 C C . ILE A 1 104 ? -3.594 -10.337 13.756 1.00 86.12 104 ILE A C 1
ATOM 736 O O . ILE A 1 104 ? -4.505 -11.127 13.983 1.00 86.12 104 ILE A O 1
ATOM 740 N N . THR A 1 105 ? -2.580 -10.146 14.585 1.00 89.31 105 THR A N 1
ATOM 741 C CA . THR A 1 105 ? -2.531 -10.646 15.956 1.00 89.31 105 THR A CA 1
ATOM 742 C C . THR A 1 105 ? -1.954 -9.523 16.814 1.00 89.31 105 THR A C 1
ATOM 744 O O . THR A 1 105 ? -0.739 -9.485 17.005 1.00 89.31 105 THR A O 1
ATOM 747 N N . PRO A 1 106 ? -2.809 -8.593 17.284 1.00 87.94 106 PRO A N 1
ATOM 748 C CA . PRO A 1 106 ? -2.390 -7.423 18.049 1.00 87.94 106 PRO A CA 1
ATOM 749 C C . PRO A 1 106 ? -1.484 -7.809 19.215 1.00 87.94 106 PRO A C 1
ATOM 751 O O . PRO A 1 106 ? -1.796 -8.744 19.950 1.00 87.94 106 PRO A O 1
ATOM 754 N N . THR A 1 107 ? -0.369 -7.116 19.390 1.00 87.88 107 THR A N 1
ATOM 755 C CA . THR A 1 107 ? 0.517 -7.301 20.546 1.00 87.88 107 THR A CA 1
ATOM 756 C C . THR A 1 107 ? 0.022 -6.487 21.746 1.00 87.88 107 THR A C 1
ATOM 758 O O . THR A 1 107 ? -0.980 -5.782 21.666 1.00 87.88 107 THR A O 1
ATOM 761 N N . ASP A 1 108 ? 0.720 -6.565 22.879 1.00 85.88 108 ASP A N 1
ATOM 762 C CA . ASP A 1 108 ? 0.410 -5.727 24.045 1.00 85.88 108 ASP A CA 1
ATOM 763 C C . ASP A 1 108 ? 0.820 -4.250 23.852 1.00 85.88 108 ASP A C 1
ATOM 765 O O . ASP A 1 108 ? 0.459 -3.404 24.670 1.00 85.88 108 ASP A O 1
ATOM 769 N N . ASN A 1 109 ? 1.574 -3.935 22.791 1.00 84.25 109 ASN A N 1
ATOM 770 C CA . ASN A 1 109 ? 2.052 -2.581 22.506 1.00 84.25 109 ASN A CA 1
ATOM 771 C C . ASN A 1 109 ? 1.003 -1.720 21.791 1.00 84.25 109 ASN A C 1
ATOM 773 O O . ASN A 1 109 ? 1.059 -0.494 21.882 1.00 84.25 109 ASN A O 1
ATOM 777 N N . ILE A 1 110 ? 0.049 -2.342 21.090 1.00 86.00 110 ILE A N 1
ATOM 778 C CA . ILE A 1 110 ? -0.958 -1.614 20.321 1.00 86.00 110 ILE A CA 1
ATOM 779 C C . ILE A 1 110 ? -2.170 -1.259 21.181 1.00 86.00 110 ILE A C 1
ATOM 781 O O . ILE A 1 110 ? -2.697 -2.073 21.942 1.00 86.00 110 ILE A O 1
ATOM 785 N N . VAL A 1 111 ? -2.653 -0.029 21.023 1.00 88.56 111 VAL A N 1
ATOM 786 C CA . VAL A 1 111 ? -3.867 0.432 21.696 1.00 88.56 111 VAL A CA 1
ATOM 787 C C . VAL A 1 111 ? -5.101 -0.010 20.904 1.00 88.56 111 VAL A C 1
ATOM 789 O O . VAL A 1 111 ? -5.194 0.205 19.693 1.00 88.56 111 VAL A O 1
ATOM 792 N N . ILE A 1 112 ? -6.061 -0.622 21.602 1.00 88.88 112 ILE A N 1
ATOM 793 C CA . ILE A 1 112 ? -7.337 -1.078 21.043 1.00 88.88 112 ILE A CA 1
ATOM 794 C C . ILE A 1 112 ? -8.466 -0.268 21.684 1.00 88.88 112 ILE A C 1
ATOM 796 O O . ILE A 1 112 ? -8.589 -0.267 22.907 1.00 88.88 112 ILE A O 1
ATOM 800 N N . ALA A 1 113 ? -9.297 0.397 20.880 1.00 88.06 113 ALA A N 1
ATOM 801 C CA . ALA A 1 113 ? -10.468 1.107 21.394 1.00 88.06 113 ALA A CA 1
ATOM 802 C C . ALA A 1 113 ? -11.617 0.135 21.693 1.00 88.06 113 ALA A C 1
ATOM 804 O O . ALA A 1 113 ? -11.902 -0.782 20.912 1.00 88.06 113 ALA A O 1
ATOM 805 N N . HIS A 1 114 ? -12.310 0.358 22.808 1.00 85.38 114 HIS A N 1
ATOM 806 C CA . HIS A 1 114 ? -13.335 -0.544 23.329 1.00 85.38 114 HIS A CA 1
ATOM 807 C C . HIS A 1 114 ? -14.733 0.080 23.428 1.00 85.38 114 HIS A C 1
ATOM 809 O O . HIS A 1 114 ? -15.705 -0.665 23.568 1.00 85.38 114 HIS A O 1
ATOM 815 N N . ASN A 1 115 ? -14.875 1.406 23.320 1.00 84.44 115 ASN A N 1
ATOM 816 C CA . ASN A 1 115 ? -16.171 2.086 23.473 1.00 84.44 115 ASN A CA 1
ATOM 817 C C . ASN A 1 115 ? -17.051 2.069 22.208 1.00 84.44 115 ASN A C 1
ATOM 819 O O . ASN A 1 115 ? -18.164 2.602 22.208 1.00 84.44 115 ASN A O 1
ATOM 823 N N . ILE A 1 116 ? -16.589 1.427 21.134 1.00 86.25 116 ILE A N 1
ATOM 824 C CA . ILE A 1 116 ? -17.288 1.373 19.852 1.00 86.25 116 ILE A CA 1
ATOM 825 C C . ILE A 1 116 ? -18.443 0.374 19.927 1.00 86.25 116 ILE A C 1
ATOM 827 O O . ILE A 1 116 ? -18.300 -0.760 20.385 1.00 86.25 116 ILE A O 1
ATOM 831 N N . THR A 1 117 ? -19.608 0.790 19.429 1.00 83.88 117 THR A N 1
ATOM 832 C CA . THR A 1 117 ? -20.799 -0.064 19.353 1.00 83.88 117 THR A CA 1
ATOM 833 C C . THR A 1 117 ? -21.297 -0.191 17.918 1.00 83.88 117 THR A C 1
ATOM 835 O O . THR A 1 117 ? -21.231 0.764 17.146 1.00 83.88 117 THR A O 1
ATOM 838 N N . ASP A 1 118 ? -21.921 -1.325 17.589 1.00 82.00 118 ASP A N 1
ATOM 839 C CA . ASP A 1 118 ? -22.531 -1.580 16.267 1.00 82.00 118 ASP A CA 1
ATOM 840 C C . ASP A 1 118 ? -23.776 -0.711 15.975 1.00 82.00 118 ASP A C 1
ATOM 842 O O . ASP A 1 118 ? -24.443 -0.867 14.957 1.00 82.00 118 ASP A O 1
ATOM 846 N N . SER A 1 119 ? -24.156 0.181 16.895 1.00 85.12 119 SER A N 1
ATOM 847 C CA . SER A 1 119 ? -25.250 1.139 16.686 1.00 85.12 119 SER A CA 1
ATOM 848 C C . SER A 1 119 ? -24.781 2.489 16.141 1.00 85.12 119 SER A C 1
ATOM 850 O O . SER A 1 119 ? -25.605 3.287 15.692 1.00 85.12 119 SER A O 1
ATOM 852 N N . MET A 1 120 ? -23.472 2.746 16.192 1.00 88.31 120 MET A N 1
ATOM 853 C CA . MET A 1 120 ? -22.845 3.973 15.709 1.00 88.31 120 MET A CA 1
ATOM 854 C C . MET A 1 120 ? -22.674 3.931 14.191 1.00 88.31 120 MET A C 1
ATOM 856 O O . MET A 1 120 ? -22.449 2.870 13.609 1.00 88.31 120 MET A O 1
ATOM 860 N N . THR A 1 121 ? -22.726 5.095 13.542 1.00 90.31 121 THR A N 1
ATOM 861 C CA . THR A 1 121 ? -22.223 5.215 12.165 1.00 90.31 121 THR A CA 1
ATOM 862 C C . THR A 1 121 ? -20.702 5.056 12.150 1.00 90.31 121 THR A C 1
ATOM 864 O O . THR A 1 121 ? -20.053 5.272 13.173 1.00 90.31 121 THR A O 1
ATOM 867 N N . PHE A 1 122 ? -20.112 4.738 10.994 1.00 88.81 122 PHE A N 1
ATOM 868 C CA . PHE A 1 122 ? -18.651 4.668 10.871 1.00 88.81 122 PHE A CA 1
ATOM 869 C C . PHE A 1 122 ? -17.970 5.970 11.326 1.00 88.81 122 PHE A C 1
ATOM 871 O O . PHE A 1 122 ? -17.012 5.923 12.086 1.00 88.81 122 PHE A O 1
ATOM 878 N N . GLU A 1 123 ? -18.522 7.131 10.950 1.00 90.06 123 GLU A N 1
ATOM 879 C CA . GLU A 1 123 ? -18.021 8.443 11.390 1.00 90.06 123 GLU A CA 1
ATOM 880 C C . GLU A 1 123 ? -17.982 8.572 12.917 1.00 90.06 123 GLU A C 1
ATOM 882 O O . GLU A 1 123 ? -16.994 9.042 13.473 1.00 90.06 123 GLU A O 1
ATOM 887 N N . GLN A 1 124 ? -19.033 8.116 13.599 1.00 89.81 124 GLN A N 1
ATOM 888 C CA . GLN A 1 124 ? -19.099 8.142 15.058 1.00 89.81 124 GLN A CA 1
ATOM 889 C C . GLN A 1 124 ? -18.132 7.137 15.688 1.00 89.81 124 GLN A C 1
ATOM 891 O O . GLN A 1 124 ? -17.443 7.482 16.639 1.00 89.81 124 GLN A O 1
ATOM 896 N N . ALA A 1 125 ? -18.057 5.920 15.147 1.00 89.88 125 ALA A N 1
ATOM 897 C CA . ALA A 1 125 ? -17.159 4.879 15.635 1.00 89.88 125 ALA A CA 1
ATOM 898 C C . ALA A 1 125 ? -15.683 5.284 15.500 1.00 89.88 125 ALA A C 1
ATOM 900 O O . ALA A 1 125 ? -14.913 5.112 16.440 1.00 89.88 125 ALA A O 1
ATOM 901 N N . TYR A 1 126 ? -15.305 5.863 14.358 1.00 89.56 126 TYR A N 1
ATOM 902 C CA . TYR A 1 126 ? -13.956 6.361 14.103 1.00 89.56 126 TYR A CA 1
ATOM 903 C C . TYR A 1 126 ? -13.594 7.537 15.018 1.00 89.56 126 TYR A C 1
ATOM 905 O O . TYR A 1 126 ? -12.507 7.561 15.596 1.00 89.56 126 TYR A O 1
ATOM 913 N N . ALA A 1 127 ? -14.509 8.500 15.181 1.00 90.25 127 ALA A N 1
ATOM 914 C CA . ALA A 1 127 ? -14.297 9.639 16.069 1.00 90.25 127 ALA A CA 1
ATOM 915 C C . ALA A 1 127 ? -14.128 9.198 17.532 1.00 90.25 127 ALA A C 1
ATOM 917 O O . ALA A 1 127 ? -13.181 9.631 18.184 1.00 90.25 127 ALA A O 1
ATOM 918 N N . GLU A 1 128 ? -14.985 8.293 18.014 1.00 90.88 128 GLU A N 1
ATOM 919 C CA . GLU A 1 128 ? -14.898 7.730 19.367 1.00 90.88 128 GLU A CA 1
ATOM 920 C C . GLU A 1 128 ? -13.580 6.965 19.566 1.00 90.88 128 GLU A C 1
ATOM 922 O O . GLU A 1 128 ? -12.892 7.165 20.563 1.00 90.88 128 GLU A O 1
ATOM 927 N N . ALA A 1 129 ? -13.175 6.142 18.588 1.00 90.06 129 ALA A N 1
ATOM 928 C CA . ALA A 1 129 ? -11.913 5.406 18.642 1.00 90.06 129 ALA A CA 1
ATOM 929 C C . ALA A 1 129 ? -10.700 6.343 18.744 1.00 90.06 129 ALA A C 1
ATOM 931 O O . ALA A 1 129 ? -9.789 6.098 19.534 1.00 90.06 129 ALA A O 1
ATOM 932 N N . ARG A 1 130 ? -10.686 7.437 17.972 1.00 89.31 130 ARG A N 1
ATOM 933 C CA . ARG A 1 130 ? -9.619 8.447 18.042 1.00 89.31 130 ARG A CA 1
ATOM 934 C C . ARG A 1 130 ? -9.633 9.254 19.332 1.00 89.31 130 ARG A C 1
ATOM 936 O O . ARG A 1 130 ? -8.566 9.643 19.798 1.00 89.31 130 ARG A O 1
ATOM 943 N N . GLU A 1 131 ? -10.803 9.522 19.902 1.00 89.56 131 GLU A N 1
ATOM 944 C CA . GLU A 1 131 ? -10.907 10.190 21.201 1.00 89.56 131 GLU A CA 1
ATOM 945 C C . GLU A 1 131 ? -10.396 9.286 22.334 1.00 89.56 131 GLU A C 1
ATOM 947 O O . GLU A 1 131 ? -9.683 9.759 23.218 1.00 89.56 131 GLU A O 1
ATOM 952 N N . GLU A 1 132 ? -10.695 7.984 22.275 1.00 87.94 132 GLU A N 1
ATOM 953 C CA . GLU A 1 132 ? -10.277 6.994 23.274 1.00 87.94 132 GLU A CA 1
ATOM 954 C C . GLU A 1 132 ? -8.766 6.721 23.240 1.00 87.94 132 GLU A C 1
ATOM 956 O O . GLU A 1 132 ? -8.114 6.697 24.285 1.00 87.94 132 GLU A O 1
ATOM 961 N N . ILE A 1 133 ? -8.207 6.523 22.043 1.00 84.75 133 ILE A N 1
ATOM 962 C CA . ILE A 1 133 ? -6.796 6.156 21.849 1.00 84.75 133 ILE A CA 1
ATOM 963 C C . ILE A 1 133 ? -5.881 7.395 21.862 1.00 84.75 133 ILE A C 1
ATOM 965 O O . ILE A 1 133 ? -4.700 7.312 22.206 1.00 84.75 133 ILE A O 1
ATOM 969 N N . GLY A 1 134 ? -6.428 8.566 21.537 1.00 68.62 134 GLY A N 1
ATOM 970 C CA . GLY A 1 134 ? -5.654 9.769 21.262 1.00 68.62 134 GLY A CA 1
ATOM 971 C C . GLY A 1 134 ? -5.089 9.774 19.838 1.00 68.62 134 GLY A C 1
ATOM 972 O O . GLY A 1 134 ? -5.235 8.826 19.073 1.00 68.62 134 GLY A O 1
ATOM 973 N N . GLY A 1 135 ? -4.440 10.875 19.450 1.00 66.81 135 GLY A N 1
ATOM 974 C CA . GLY A 1 135 ? -3.917 11.053 18.087 1.00 66.81 135 GLY A CA 1
ATOM 975 C C . GLY A 1 135 ? -2.767 10.115 17.683 1.00 66.81 135 GLY A C 1
ATOM 976 O O . GLY A 1 135 ? -2.327 10.187 16.543 1.00 66.81 135 GLY A O 1
ATOM 977 N N . GLY A 1 136 ? -2.264 9.267 18.589 1.00 67.12 136 GLY A N 1
ATOM 978 C CA . GLY A 1 136 ? -1.303 8.212 18.260 1.00 67.12 136 GLY A CA 1
ATOM 979 C C . GLY A 1 136 ? -2.074 6.970 17.843 1.00 67.12 136 GLY A C 1
ATOM 980 O O . GLY A 1 136 ? -2.846 6.459 18.641 1.00 67.12 136 GLY A O 1
ATOM 981 N N . GLY A 1 137 ? -1.950 6.540 16.590 1.00 74.94 137 GLY A N 1
ATOM 982 C CA . GLY A 1 137 ? -2.862 5.555 16.017 1.00 74.94 137 GLY A CA 1
ATOM 983 C C . GLY A 1 137 ? -2.954 4.219 16.764 1.00 74.94 137 GLY A C 1
ATOM 984 O O . GLY A 1 137 ? -2.061 3.797 17.495 1.00 74.94 137 GLY A O 1
ATOM 985 N N . GLY A 1 138 ? -4.078 3.544 16.553 1.00 87.50 138 GLY A N 1
ATOM 986 C CA . GLY A 1 138 ? -4.417 2.246 17.118 1.00 87.50 138 GLY A CA 1
ATOM 987 C C . GLY A 1 138 ? -5.509 1.575 16.292 1.00 87.50 138 GLY A C 1
ATOM 988 O O . GLY A 1 138 ? -5.748 1.956 15.142 1.00 87.50 138 GLY A O 1
ATOM 989 N N . ILE A 1 139 ? -6.169 0.567 16.859 1.00 89.25 139 ILE A N 1
ATOM 990 C CA . ILE A 1 139 ? -7.175 -0.232 16.146 1.00 89.25 139 ILE A CA 1
ATOM 991 C C . ILE A 1 139 ? -8.513 -0.273 16.884 1.00 89.25 139 ILE A C 1
ATOM 993 O O . ILE A 1 139 ? -8.579 -0.179 18.107 1.00 89.25 139 ILE A O 1
ATOM 997 N N . PHE A 1 140 ? -9.602 -0.444 16.142 1.00 89.12 140 PHE A N 1
ATOM 998 C CA . PHE A 1 140 ? -10.943 -0.605 16.701 1.00 89.12 140 PHE A CA 1
ATOM 999 C C . PHE A 1 140 ? -11.761 -1.602 15.883 1.00 89.12 140 PHE A C 1
ATOM 1001 O O . PHE A 1 140 ? -11.457 -1.883 14.725 1.00 89.12 140 PHE A O 1
ATOM 1008 N N . THR A 1 141 ? -12.800 -2.171 16.494 1.00 88.00 141 THR A N 1
ATOM 1009 C CA . THR A 1 141 ? -13.718 -3.104 15.823 1.00 88.00 141 THR A CA 1
ATOM 1010 C C . THR A 1 141 ? -15.080 -2.451 15.638 1.00 88.00 141 THR A C 1
ATOM 1012 O O . THR A 1 141 ? -15.639 -1.910 16.589 1.00 88.00 141 THR A O 1
ATOM 1015 N N . TRP A 1 142 ? -15.632 -2.524 14.429 1.00 86.75 142 TRP A N 1
ATOM 1016 C CA . TRP A 1 142 ? -16.968 -2.018 14.108 1.00 86.75 142 TRP A CA 1
ATOM 1017 C C . TRP A 1 142 ? -17.653 -2.959 13.112 1.00 86.75 142 TRP A C 1
ATOM 1019 O O . TRP A 1 142 ? -17.073 -3.303 12.080 1.00 86.75 142 TRP A O 1
ATOM 1029 N N . HIS A 1 143 ? -18.867 -3.429 13.426 1.00 84.12 143 HIS A N 1
ATOM 1030 C CA . HIS A 1 143 ? -19.612 -4.392 12.597 1.00 84.12 143 HIS A CA 1
ATOM 1031 C C . HIS A 1 143 ? -18.826 -5.681 12.276 1.00 84.12 143 HIS A C 1
ATOM 1033 O O . HIS A 1 143 ? -18.967 -6.262 11.202 1.00 84.12 143 HIS A O 1
ATOM 1039 N N . GLY A 1 144 ? -17.986 -6.136 13.212 1.00 79.19 144 GLY A N 1
ATOM 1040 C CA . GLY A 1 144 ? -17.178 -7.352 13.051 1.00 79.19 144 GLY A CA 1
ATOM 1041 C C . GLY A 1 144 ? -15.974 -7.217 12.111 1.00 79.19 144 GLY A C 1
ATOM 1042 O O . GLY A 1 144 ? -15.355 -8.231 11.790 1.00 79.19 144 GLY A O 1
ATOM 1043 N N . ASN A 1 145 ? -15.639 -5.993 11.692 1.00 82.62 145 ASN A N 1
ATOM 1044 C CA . ASN A 1 145 ? -14.430 -5.671 10.936 1.00 82.62 145 ASN A CA 1
ATOM 1045 C C . ASN A 1 145 ? -13.469 -4.857 11.808 1.00 82.62 145 ASN A C 1
ATOM 1047 O O . ASN A 1 145 ? -13.913 -4.067 12.645 1.00 82.62 145 ASN A O 1
ATOM 1051 N N . VAL A 1 146 ? -12.166 -5.050 11.604 1.00 85.62 146 VAL A N 1
ATOM 1052 C CA . VAL A 1 146 ? -11.121 -4.284 12.292 1.00 85.62 146 VAL A CA 1
ATOM 1053 C C . VAL A 1 146 ? -10.658 -3.139 11.400 1.00 85.62 146 VAL A C 1
ATOM 1055 O O . VAL A 1 146 ? -10.388 -3.344 10.219 1.00 85.62 146 VAL A O 1
ATOM 1058 N N . TYR A 1 147 ? -10.545 -1.955 11.990 1.00 85.69 147 TYR A N 1
ATOM 1059 C CA . TYR A 1 147 ? -10.088 -0.730 11.346 1.00 85.69 147 TYR A CA 1
ATOM 1060 C C . TYR A 1 147 ? -8.946 -0.119 12.154 1.00 85.69 147 TYR A C 1
ATOM 1062 O O . TYR A 1 147 ? -8.829 -0.361 13.358 1.00 85.69 147 TYR A O 1
ATOM 1070 N N . ASN A 1 148 ? -8.127 0.696 11.498 1.00 87.50 148 ASN A N 1
ATOM 1071 C CA . ASN A 1 148 ? -7.126 1.525 12.160 1.00 87.50 148 ASN A CA 1
ATOM 1072 C C . ASN A 1 148 ? -7.631 2.968 12.313 1.00 87.50 148 ASN A C 1
ATOM 1074 O O . ASN A 1 148 ? -8.567 3.387 11.630 1.00 87.50 148 ASN A O 1
ATOM 1078 N N . THR A 1 149 ? -7.019 3.727 13.217 1.00 89.19 149 THR A N 1
ATOM 1079 C CA . THR A 1 149 ? -7.400 5.120 13.471 1.00 89.19 149 THR A CA 1
ATOM 1080 C C . THR A 1 149 ? -6.591 6.147 12.683 1.00 89.19 149 THR A C 1
ATOM 1082 O O . THR A 1 149 ? -6.824 7.336 12.887 1.00 89.19 149 THR A O 1
ATOM 1085 N N . PHE A 1 150 ? -5.680 5.738 11.795 1.00 88.56 150 PHE A N 1
ATOM 1086 C CA . PHE A 1 150 ? -4.960 6.660 10.918 1.00 88.56 150 PHE A CA 1
ATOM 1087 C C . PHE A 1 150 ? -5.803 7.034 9.702 1.00 88.56 150 PHE A C 1
ATOM 1089 O O . PHE A 1 150 ? -6.497 6.195 9.106 1.00 88.56 150 PHE A O 1
ATOM 1096 N N . THR A 1 151 ? -5.700 8.301 9.295 1.00 87.38 151 THR A N 1
ATOM 1097 C CA . THR A 1 151 ? -6.109 8.659 7.939 1.00 87.38 151 THR A CA 1
ATOM 1098 C C . THR A 1 151 ? -5.064 8.203 6.929 1.00 87.38 151 THR A C 1
ATOM 1100 O O . THR A 1 151 ? -3.907 7.950 7.275 1.00 87.38 151 THR A O 1
ATOM 1103 N N . LYS A 1 152 ? -5.456 8.114 5.656 1.00 83.38 152 LYS A N 1
ATOM 1104 C CA . LYS A 1 152 ? -4.515 7.829 4.568 1.00 83.38 152 LYS A CA 1
ATOM 1105 C C . LYS A 1 152 ? -3.363 8.841 4.549 1.00 83.38 152 LYS A C 1
ATOM 1107 O O . LYS A 1 152 ? -2.211 8.454 4.396 1.00 83.38 152 LYS A O 1
ATOM 1112 N N . GLU A 1 153 ? -3.669 10.116 4.751 1.00 85.62 153 GLU A N 1
ATOM 1113 C CA . GLU A 1 153 ? -2.696 11.209 4.722 1.00 85.62 153 GLU A CA 1
ATOM 1114 C C . GLU A 1 153 ? -1.739 11.140 5.915 1.00 85.62 153 GLU A C 1
ATOM 1116 O O . GLU A 1 153 ? -0.539 11.327 5.747 1.00 85.62 153 GLU A O 1
ATOM 1121 N N . GLU A 1 154 ? -2.246 10.830 7.112 1.00 88.69 154 GLU A N 1
ATOM 1122 C CA . GLU A 1 154 ? -1.402 10.634 8.295 1.00 88.69 154 GLU A CA 1
ATOM 1123 C C . GLU A 1 154 ? -0.466 9.442 8.121 1.00 88.69 154 GLU A C 1
ATOM 1125 O O . GLU A 1 154 ? 0.720 9.550 8.415 1.00 88.69 154 GLU A O 1
ATOM 1130 N N . TRP A 1 155 ? -0.982 8.330 7.595 1.00 87.62 155 TRP A N 1
ATOM 1131 C CA . TRP A 1 155 ? -0.183 7.143 7.310 1.00 87.62 155 TRP A CA 1
ATOM 1132 C C . TRP A 1 155 ? 0.915 7.423 6.281 1.00 87.62 155 TRP A C 1
ATOM 1134 O O . TRP A 1 155 ? 2.060 7.027 6.474 1.00 87.62 155 TRP A O 1
ATOM 1144 N N . GLN A 1 156 ? 0.589 8.134 5.200 1.00 85.81 156 GLN A N 1
ATOM 1145 C CA . GLN A 1 156 ? 1.556 8.484 4.156 1.00 85.81 156 GLN A CA 1
ATOM 1146 C C . GLN A 1 156 ? 2.584 9.522 4.623 1.00 85.81 156 GLN A C 1
ATOM 1148 O O . GLN A 1 156 ? 3.712 9.516 4.141 1.00 85.81 156 GLN A O 1
ATOM 1153 N N . ALA A 1 157 ? 2.228 10.379 5.581 1.00 88.19 157 ALA A N 1
ATOM 1154 C CA . ALA A 1 157 ? 3.160 11.316 6.202 1.00 88.19 157 ALA A CA 1
ATOM 1155 C C . ALA A 1 157 ? 4.076 10.658 7.255 1.00 88.19 157 ALA A C 1
ATOM 1157 O O . ALA A 1 157 ? 5.042 11.284 7.696 1.00 88.19 157 ALA A O 1
ATOM 1158 N N . MET A 1 158 ? 3.791 9.421 7.682 1.00 88.94 158 MET A N 1
ATOM 1159 C CA . MET A 1 158 ? 4.639 8.701 8.629 1.00 88.94 158 MET A CA 1
ATOM 1160 C C . MET A 1 158 ? 5.918 8.172 7.958 1.00 88.94 158 MET A C 1
ATOM 1162 O O . MET A 1 158 ? 5.854 7.565 6.880 1.00 88.94 158 MET A O 1
ATOM 1166 N N . PRO A 1 159 ? 7.078 8.281 8.636 1.00 90.19 159 PRO A N 1
ATOM 1167 C CA . PRO A 1 159 ? 8.296 7.605 8.206 1.00 90.19 159 PRO A CA 1
ATOM 1168 C C . PRO A 1 159 ? 8.066 6.104 8.005 1.00 90.19 159 PRO A C 1
ATOM 1170 O O . PRO A 1 159 ? 7.298 5.484 8.747 1.00 90.19 159 PRO A O 1
ATOM 1173 N N . LEU A 1 160 ? 8.762 5.516 7.029 1.00 89.38 160 LEU A N 1
ATOM 1174 C CA . LEU A 1 160 ? 8.673 4.086 6.717 1.00 89.38 160 LEU A CA 1
ATOM 1175 C C . LEU A 1 160 ? 8.869 3.205 7.962 1.00 89.38 160 LEU A C 1
ATOM 1177 O O . LEU A 1 160 ? 8.080 2.290 8.188 1.00 89.38 160 LEU A O 1
ATOM 1181 N N . GLU A 1 161 ? 9.860 3.525 8.796 1.00 89.06 161 GLU A N 1
ATOM 1182 C CA . GLU A 1 161 ? 10.153 2.788 10.033 1.00 89.06 161 GLU A CA 1
ATOM 1183 C C . GLU A 1 161 ? 8.945 2.762 10.981 1.00 89.06 161 GLU A C 1
ATOM 1185 O O . GLU A 1 161 ? 8.574 1.708 11.486 1.00 89.06 161 GLU A O 1
ATOM 1190 N N . GLN A 1 162 ? 8.242 3.888 11.145 1.00 90.06 162 GLN A N 1
ATOM 1191 C CA . GLN A 1 162 ? 7.053 3.943 12.004 1.00 90.06 162 GLN A CA 1
ATOM 1192 C C . GLN A 1 162 ? 5.882 3.139 11.430 1.00 90.06 162 GLN A C 1
ATOM 1194 O O . GLN A 1 162 ? 5.103 2.553 12.184 1.00 90.06 162 GLN A O 1
ATOM 1199 N N . ARG A 1 163 ? 5.741 3.097 10.098 1.00 89.50 163 ARG A N 1
ATOM 1200 C CA . ARG A 1 163 ? 4.749 2.234 9.441 1.00 89.50 163 ARG A CA 1
ATOM 1201 C C . ARG A 1 163 ? 5.078 0.760 9.671 1.00 89.50 163 ARG A C 1
ATOM 1203 O O . ARG A 1 163 ? 4.178 -0.012 9.987 1.00 89.50 163 ARG A O 1
ATOM 1210 N N . GLN A 1 164 ? 6.346 0.372 9.562 1.00 88.69 164 GLN A N 1
ATOM 1211 C CA . GLN A 1 164 ? 6.798 -0.996 9.824 1.00 88.69 164 GLN A CA 1
ATOM 1212 C C . GLN A 1 164 ? 6.603 -1.399 11.291 1.00 88.69 164 GLN A C 1
ATOM 1214 O O . GLN A 1 164 ? 6.058 -2.474 11.547 1.00 88.69 164 GLN A O 1
ATOM 1219 N N . ASP A 1 165 ? 6.955 -0.523 12.234 1.00 89.50 165 ASP A N 1
ATOM 1220 C CA . ASP A 1 165 ? 6.742 -0.738 13.669 1.00 89.50 165 ASP A CA 1
ATOM 1221 C C . ASP A 1 165 ? 5.259 -0.957 13.981 1.00 89.50 165 ASP A C 1
ATOM 1223 O O . ASP A 1 165 ? 4.897 -1.923 14.653 1.00 89.50 165 ASP A O 1
ATOM 1227 N N . PHE A 1 166 ? 4.374 -0.131 13.411 1.00 89.31 166 PHE A N 1
ATOM 1228 C CA . PHE A 1 166 ? 2.933 -0.316 13.568 1.00 89.31 166 PHE A CA 1
ATOM 1229 C C . PHE A 1 166 ? 2.467 -1.682 13.043 1.00 89.31 166 PHE A C 1
ATOM 1231 O O . PHE A 1 166 ? 1.688 -2.361 13.713 1.00 89.31 166 PHE A O 1
ATOM 1238 N N . LEU A 1 167 ? 2.945 -2.114 11.867 1.00 87.88 167 LEU A N 1
ATOM 1239 C CA . LEU A 1 167 ? 2.599 -3.422 11.291 1.00 87.88 167 LEU A CA 1
ATOM 1240 C C . LEU A 1 167 ? 3.099 -4.597 12.139 1.00 87.88 167 LEU A C 1
ATOM 1242 O O . LEU A 1 167 ? 2.406 -5.616 12.247 1.00 87.88 167 LEU A O 1
ATOM 1246 N N . ALA A 1 168 ? 4.266 -4.448 12.761 1.00 88.44 168 ALA A N 1
ATOM 1247 C CA . ALA A 1 168 ? 4.795 -5.414 13.711 1.00 88.44 168 ALA A CA 1
ATOM 1248 C C . ALA A 1 168 ? 3.945 -5.460 14.993 1.00 88.44 168 ALA A C 1
ATOM 1250 O O . ALA A 1 168 ? 3.576 -6.547 15.442 1.00 88.44 168 ALA A O 1
ATOM 1251 N N . ASP A 1 169 ? 3.554 -4.303 15.532 1.00 89.31 169 ASP A N 1
ATOM 1252 C CA . ASP A 1 169 ? 2.756 -4.194 16.756 1.00 89.31 169 ASP A CA 1
ATOM 1253 C C . ASP A 1 169 ? 1.327 -4.727 16.592 1.00 89.31 169 ASP A C 1
ATOM 1255 O O . ASP A 1 169 ? 0.784 -5.332 17.521 1.00 89.31 169 ASP A O 1
ATOM 1259 N N . VAL A 1 170 ? 0.710 -4.573 15.417 1.00 87.38 170 VAL A N 1
ATOM 1260 C CA . VAL A 1 170 ? -0.573 -5.231 15.098 1.00 87.38 170 VAL A CA 1
ATOM 1261 C C . VAL A 1 170 ? -0.397 -6.705 14.710 1.00 87.38 170 VAL A C 1
ATOM 1263 O O . VAL A 1 170 ? -1.385 -7.428 14.566 1.00 87.38 170 VAL A O 1
ATOM 1266 N N . GLY A 1 171 ? 0.840 -7.175 14.531 1.00 86.69 171 GLY A N 1
ATOM 1267 C CA . GLY A 1 171 ? 1.151 -8.543 14.127 1.00 86.69 171 GLY A CA 1
ATOM 1268 C C . GLY A 1 171 ? 0.553 -8.902 12.769 1.00 86.69 171 GLY A C 1
ATOM 1269 O O . GLY A 1 171 ? -0.040 -9.977 12.630 1.00 86.69 171 GLY A O 1
ATOM 1270 N N . PHE A 1 172 ? 0.641 -7.988 11.796 1.00 86.06 172 PHE A N 1
ATOM 1271 C CA . PHE A 1 172 ? 0.079 -8.200 10.466 1.00 86.06 172 PHE A CA 1
ATOM 1272 C C . PHE A 1 172 ? 0.748 -9.382 9.758 1.00 86.06 172 PHE A C 1
ATOM 1274 O O . PHE A 1 172 ? 1.968 -9.538 9.757 1.00 86.06 172 PHE A O 1
ATOM 1281 N N . LYS A 1 173 ? -0.075 -10.218 9.129 1.00 85.06 173 LYS A N 1
ATOM 1282 C CA . LYS A 1 173 ? 0.336 -11.318 8.264 1.00 85.06 173 LYS A CA 1
ATOM 1283 C C . LYS A 1 173 ? -0.487 -11.259 6.985 1.00 85.06 173 LYS A C 1
ATOM 1285 O O . LYS A 1 173 ? -1.708 -11.442 7.068 1.00 85.06 173 LYS A O 1
ATOM 1290 N N . PRO A 1 174 ? 0.143 -11.037 5.824 1.00 78.81 174 PRO A N 1
ATOM 1291 C CA . PRO A 1 174 ? -0.583 -10.949 4.572 1.00 78.81 174 PRO A CA 1
ATOM 1292 C C . PRO A 1 174 ? -1.209 -12.288 4.191 1.00 78.81 174 PRO A C 1
ATOM 1294 O O . PRO A 1 174 ? -0.731 -13.364 4.564 1.00 78.81 174 PRO A O 1
ATOM 1297 N N . HIS A 1 175 ? -2.302 -12.214 3.441 1.00 76.94 175 HIS A N 1
ATOM 1298 C CA . HIS A 1 175 ? -2.893 -13.372 2.801 1.00 76.94 175 HIS A CA 1
ATOM 1299 C C . HIS A 1 175 ? -2.020 -13.768 1.610 1.00 76.94 175 HIS A C 1
ATOM 1301 O O . HIS A 1 175 ? -1.835 -12.985 0.687 1.00 76.94 175 HIS A O 1
ATOM 1307 N N . ILE A 1 176 ? -1.481 -14.984 1.646 1.00 73.12 176 ILE A N 1
ATOM 1308 C CA . ILE A 1 176 ? -0.706 -15.561 0.549 1.00 73.12 176 ILE A CA 1
ATOM 1309 C C . ILE A 1 176 ? -1.545 -16.708 0.001 1.00 73.12 176 ILE A C 1
ATOM 1311 O O . ILE A 1 176 ? -1.853 -17.658 0.731 1.00 73.12 176 ILE A O 1
ATOM 1315 N N . GLU A 1 177 ? -1.931 -16.621 -1.268 1.00 64.94 177 GLU A N 1
ATOM 1316 C CA . GLU A 1 177 ? -2.561 -17.743 -1.947 1.00 64.94 177 GLU A CA 1
ATOM 1317 C C . GLU A 1 177 ? -1.494 -18.826 -2.137 1.00 64.94 177 GLU A C 1
ATOM 1319 O O . GLU A 1 177 ? -0.565 -18.692 -2.939 1.00 64.94 177 GLU A O 1
ATOM 1324 N N . GLU A 1 178 ? -1.602 -19.918 -1.372 1.00 56.22 178 GLU A N 1
ATOM 1325 C CA . GLU A 1 178 ? -0.805 -21.115 -1.634 1.00 56.22 178 GLU A CA 1
ATOM 1326 C C . GLU A 1 178 ? -1.089 -21.541 -3.083 1.00 56.22 178 GLU A C 1
ATOM 1328 O O . GLU A 1 178 ? -2.249 -21.839 -3.398 1.00 56.22 178 GLU A O 1
ATOM 1333 N N . PRO A 1 179 ? -0.079 -21.586 -3.976 1.00 45.19 179 PRO A N 1
ATOM 1334 C CA . PRO A 1 179 ? -0.302 -22.021 -5.343 1.00 45.19 179 PRO A CA 1
ATOM 1335 C C . PRO A 1 179 ? -0.935 -23.404 -5.275 1.00 45.19 179 PRO A C 1
ATOM 1337 O O . PRO A 1 179 ? -0.397 -24.295 -4.610 1.00 45.19 179 PRO A O 1
ATOM 1340 N N . HIS A 1 180 ? -2.109 -23.565 -5.895 1.00 32.69 180 HIS A N 1
ATOM 1341 C CA . HIS A 1 180 ? -2.828 -24.830 -5.900 1.00 32.69 180 HIS A CA 1
ATOM 1342 C C . HIS A 1 180 ? -1.871 -25.941 -6.327 1.00 32.69 180 HIS A C 1
ATOM 1344 O O . HIS A 1 180 ? -1.537 -26.081 -7.503 1.00 32.69 180 HIS A O 1
ATOM 1350 N N . GLN A 1 181 ? -1.432 -26.735 -5.352 1.00 33.12 181 GLN A N 1
ATOM 1351 C CA . GLN A 1 181 ? -0.752 -27.988 -5.601 1.00 33.12 181 GLN A CA 1
ATOM 1352 C C . GLN A 1 181 ? -1.748 -28.822 -6.402 1.00 33.12 181 GLN A C 1
ATOM 1354 O O . GLN A 1 181 ? -2.748 -29.311 -5.867 1.00 33.12 181 GLN A O 1
ATOM 1359 N N . ILE A 1 182 ? -1.518 -28.955 -7.706 1.00 31.23 182 ILE A N 1
ATOM 1360 C CA . ILE A 1 182 ? -2.065 -30.082 -8.444 1.00 31.23 182 ILE A CA 1
ATOM 1361 C C . ILE A 1 182 ? -1.573 -31.319 -7.700 1.00 31.23 182 ILE A C 1
ATOM 1363 O O . ILE A 1 182 ? -0.389 -31.639 -7.707 1.00 31.23 182 ILE A O 1
ATOM 1367 N N . ASN A 1 183 ? -2.492 -31.954 -6.973 1.00 34.00 183 ASN A N 1
ATOM 1368 C CA . ASN A 1 183 ? -2.287 -33.234 -6.317 1.00 34.00 183 ASN A CA 1
ATOM 1369 C C . ASN A 1 183 ? -1.969 -34.286 -7.388 1.00 34.00 183 ASN A C 1
ATOM 1371 O O . ASN A 1 183 ? -2.836 -35.068 -7.776 1.00 34.00 183 ASN A O 1
ATOM 1375 N N . GLU A 1 184 ? -0.729 -34.340 -7.861 1.00 35.22 184 GLU A N 1
ATOM 1376 C CA . GLU A 1 184 ? -0.197 -35.537 -8.488 1.00 35.22 184 GLU A CA 1
ATOM 1377 C C . GLU A 1 184 ? 0.334 -36.446 -7.377 1.00 35.22 184 GLU A C 1
ATOM 1379 O O . GLU A 1 184 ? 1.485 -36.394 -6.961 1.00 35.22 184 GLU A O 1
ATOM 1384 N N . ILE A 1 185 ? -0.596 -37.283 -6.901 1.00 31.80 185 ILE A N 1
ATOM 1385 C CA . ILE A 1 185 ? -0.376 -38.632 -6.366 1.00 31.80 185 ILE A CA 1
ATOM 1386 C C . ILE A 1 185 ? 0.734 -38.775 -5.315 1.00 31.80 185 ILE A C 1
ATOM 1388 O O . ILE A 1 185 ? 1.871 -39.156 -5.589 1.00 31.80 185 ILE A O 1
ATOM 1392 N N . HIS A 1 186 ? 0.318 -38.650 -4.054 1.00 29.28 186 HIS A N 1
ATOM 1393 C CA . HIS A 1 186 ? 0.903 -39.471 -3.002 1.00 29.28 186 HIS A CA 1
ATOM 1394 C C . HIS A 1 186 ? 0.749 -40.960 -3.365 1.00 29.28 186 HIS A C 1
ATOM 1396 O O . HIS A 1 186 ? -0.348 -41.407 -3.693 1.00 29.28 186 HIS A O 1
ATOM 1402 N N . GLU A 1 187 ? 1.853 -41.693 -3.193 1.00 29.94 187 GLU A N 1
ATOM 1403 C CA . GLU A 1 187 ? 1.952 -43.150 -3.031 1.00 29.94 187 GLU A CA 1
ATOM 1404 C C . GLU A 1 187 ? 2.223 -43.999 -4.291 1.00 29.94 187 GLU A C 1
ATOM 1406 O O . GLU A 1 187 ? 1.316 -44.537 -4.911 1.00 29.94 187 GLU A O 1
ATOM 1411 N N . PHE A 1 188 ? 3.511 -44.259 -4.565 1.00 25.48 188 PHE A N 1
ATOM 1412 C CA . PHE A 1 188 ? 3.987 -45.610 -4.905 1.00 25.48 188 PHE A CA 1
ATOM 1413 C C . PHE A 1 188 ? 5.414 -45.853 -4.365 1.00 25.48 188 PHE A C 1
ATOM 1415 O O . PHE A 1 188 ? 6.412 -45.551 -5.004 1.00 25.48 188 PHE A O 1
ATOM 1422 N N . ILE A 1 189 ? 5.453 -46.416 -3.153 1.00 25.73 189 ILE A N 1
ATOM 1423 C CA . ILE A 1 189 ? 6.222 -47.610 -2.756 1.00 25.73 189 ILE A CA 1
ATOM 1424 C C . ILE A 1 189 ? 7.755 -47.607 -2.970 1.00 25.73 189 ILE A C 1
ATOM 1426 O O . ILE A 1 189 ? 8.263 -47.709 -4.082 1.00 25.73 189 ILE A O 1
ATOM 1430 N N . HIS A 1 190 ? 8.466 -47.667 -1.832 1.00 30.48 190 HIS A N 1
ATOM 1431 C CA . HIS A 1 190 ? 9.707 -48.422 -1.595 1.00 30.48 190 HIS A CA 1
ATOM 1432 C C . HIS A 1 190 ? 10.109 -49.361 -2.743 1.00 30.48 190 HIS A C 1
ATOM 1434 O O . HIS A 1 190 ? 9.395 -50.325 -2.955 1.00 30.48 190 HIS A O 1
ATOM 1440 N N . HIS A 1 191 ? 11.271 -49.189 -3.375 1.00 26.17 191 HIS A N 1
ATOM 1441 C CA . HIS A 1 191 ? 12.206 -50.280 -3.700 1.00 26.17 191 HIS A CA 1
ATOM 1442 C C . HIS A 1 191 ? 13.569 -49.674 -4.068 1.00 26.17 191 HIS A C 1
ATOM 1444 O O . HIS A 1 191 ? 13.675 -48.734 -4.849 1.00 26.17 191 HIS A O 1
ATOM 1450 N N . GLU A 1 192 ? 14.600 -50.228 -3.440 1.00 35.75 192 GLU A N 1
ATOM 1451 C CA . GLU A 1 192 ? 16.020 -49.897 -3.539 1.00 35.75 192 GLU A CA 1
ATOM 1452 C C . GLU A 1 192 ? 16.543 -49.828 -4.981 1.00 35.75 192 GLU A C 1
ATOM 1454 O O . GLU A 1 192 ? 16.145 -50.656 -5.792 1.00 35.75 192 GLU A O 1
ATOM 1459 N N . HIS A 1 193 ? 17.501 -48.927 -5.252 1.00 28.00 193 HIS A N 1
ATOM 1460 C CA . HIS A 1 193 ? 18.747 -49.194 -5.999 1.00 28.00 193 HIS A CA 1
ATOM 1461 C C . HIS A 1 193 ? 19.793 -48.093 -5.706 1.00 28.00 193 HIS A C 1
ATOM 1463 O O . HIS A 1 193 ? 19.852 -47.052 -6.347 1.00 28.00 193 HIS A O 1
ATOM 1469 N N . ASN A 1 194 ? 20.606 -48.364 -4.683 1.00 33.94 194 ASN A N 1
ATOM 1470 C CA . ASN A 1 194 ? 22.042 -48.093 -4.549 1.00 33.94 194 ASN A CA 1
ATOM 1471 C C . ASN A 1 194 ? 22.680 -46.985 -5.431 1.00 33.94 194 ASN A C 1
ATOM 1473 O O . ASN A 1 194 ? 23.211 -47.277 -6.504 1.00 33.94 194 ASN A O 1
ATOM 1477 N N . ILE A 1 195 ? 22.787 -45.760 -4.901 1.00 31.92 195 ILE A N 1
ATOM 1478 C CA . ILE A 1 195 ? 23.919 -44.870 -5.205 1.00 31.92 195 ILE A CA 1
ATOM 1479 C C . ILE A 1 195 ? 24.684 -44.623 -3.907 1.00 31.92 195 ILE A C 1
ATOM 1481 O O . ILE A 1 195 ? 24.216 -43.967 -2.982 1.00 31.92 195 ILE A O 1
ATOM 1485 N N . ASN A 1 196 ? 25.873 -45.212 -3.850 1.00 33.84 196 ASN A N 1
ATOM 1486 C CA . ASN A 1 196 ? 26.836 -45.069 -2.775 1.00 33.84 196 ASN A CA 1
ATOM 1487 C C . ASN A 1 196 ? 27.600 -43.751 -2.981 1.00 33.84 196 ASN A C 1
ATOM 1489 O O . ASN A 1 196 ? 28.520 -43.697 -3.796 1.00 33.84 196 ASN A O 1
ATOM 1493 N N . ILE A 1 197 ? 27.213 -42.701 -2.256 1.00 32.84 197 ILE A N 1
ATOM 1494 C CA . ILE A 1 197 ? 28.067 -41.536 -2.006 1.00 32.84 197 ILE A CA 1
ATOM 1495 C C . ILE A 1 197 ? 28.293 -41.425 -0.498 1.00 32.84 197 ILE A C 1
ATOM 1497 O O . ILE A 1 197 ? 27.364 -41.356 0.302 1.00 32.84 197 ILE A O 1
ATOM 1501 N N . HIS A 1 198 ? 29.565 -41.535 -0.131 1.00 32.84 198 HIS A N 1
ATOM 1502 C CA . HIS A 1 198 ? 30.073 -41.574 1.230 1.00 32.84 198 HIS A CA 1
ATOM 1503 C C . HIS A 1 198 ? 29.736 -40.288 1.999 1.00 32.84 198 HIS A C 1
ATOM 1505 O O . HIS A 1 198 ? 30.160 -39.202 1.627 1.00 32.84 198 HIS A O 1
ATOM 1511 N N . GLN A 1 199 ? 28.973 -40.493 3.070 1.00 36.88 199 GLN A N 1
ATOM 1512 C CA . GLN A 1 199 ? 28.956 -39.822 4.370 1.00 36.88 199 GLN A CA 1
ATOM 1513 C C . GLN A 1 199 ? 29.807 -38.552 4.547 1.00 36.88 199 GLN A C 1
ATOM 1515 O O . GLN A 1 199 ? 31.013 -38.631 4.758 1.00 36.88 199 GLN A O 1
ATOM 1520 N N . ASP A 1 200 ? 29.103 -37.423 4.638 1.00 38.12 200 ASP A N 1
ATOM 1521 C CA . ASP A 1 200 ? 29.356 -36.379 5.643 1.00 38.12 200 ASP A CA 1
ATOM 1522 C C . ASP A 1 200 ? 28.026 -35.679 6.021 1.00 38.12 200 ASP A C 1
ATOM 1524 O O . ASP A 1 200 ? 27.897 -34.458 6.048 1.00 38.12 200 ASP A O 1
ATOM 1528 N N . ILE A 1 201 ? 26.974 -36.478 6.256 1.00 44.62 201 ILE A N 1
ATOM 1529 C CA . ILE A 1 201 ? 25.639 -35.997 6.648 1.00 44.62 201 ILE A CA 1
ATOM 1530 C C . ILE A 1 201 ? 25.421 -36.347 8.118 1.00 44.62 201 ILE A C 1
ATOM 1532 O O . ILE A 1 201 ? 24.837 -37.379 8.426 1.00 44.62 201 ILE A O 1
ATOM 1536 N N . ASP A 1 202 ? 25.948 -35.517 9.018 1.00 43.81 202 ASP A N 1
ATOM 1537 C CA . ASP A 1 202 ? 25.398 -35.383 10.375 1.00 43.81 202 ASP A CA 1
ATOM 1538 C C . ASP A 1 202 ? 25.835 -34.069 11.049 1.00 43.81 202 ASP A C 1
ATOM 1540 O O . ASP A 1 202 ? 26.260 -34.007 12.204 1.00 43.81 202 ASP A O 1
ATOM 1544 N N . LYS A 1 203 ? 25.707 -32.960 10.315 1.00 34.19 203 LYS A N 1
ATOM 1545 C CA . LYS A 1 203 ? 25.324 -31.706 10.963 1.00 34.19 203 LYS A CA 1
ATOM 1546 C C . LYS A 1 203 ? 23.862 -31.471 10.612 1.00 34.19 203 LYS A C 1
ATOM 1548 O O . LYS A 1 203 ? 23.577 -31.396 9.417 1.00 34.19 203 LYS A O 1
ATOM 1553 N N . PRO A 1 204 ? 22.944 -31.342 11.589 1.00 37.22 204 PRO A N 1
ATOM 1554 C CA . PRO A 1 204 ? 21.674 -30.710 11.289 1.00 37.22 204 PRO A CA 1
ATOM 1555 C C . PRO A 1 204 ? 22.023 -29.354 10.686 1.00 37.22 204 PRO A C 1
ATOM 1557 O O . PRO A 1 204 ? 22.694 -28.538 11.327 1.00 37.22 204 PRO A O 1
ATOM 1560 N N . THR A 1 205 ? 21.655 -29.152 9.424 1.00 36.09 205 THR A N 1
ATOM 1561 C CA . THR A 1 205 ? 21.606 -27.816 8.852 1.00 36.09 205 THR A CA 1
ATOM 1562 C C . THR A 1 205 ? 20.793 -26.998 9.851 1.00 36.09 205 THR A C 1
ATOM 1564 O O . THR A 1 205 ? 19.697 -27.445 10.217 1.00 36.09 205 THR A O 1
ATOM 1567 N N . PRO A 1 206 ? 21.321 -25.882 10.389 1.00 39.59 206 PRO A N 1
ATOM 1568 C CA . PRO A 1 206 ? 20.475 -24.996 11.166 1.00 39.59 206 PRO A CA 1
ATOM 1569 C C . PRO A 1 206 ? 19.230 -24.708 10.315 1.00 39.59 206 PRO A C 1
ATOM 1571 O O . PRO A 1 206 ? 19.360 -24.629 9.086 1.00 39.59 206 PRO A O 1
ATOM 1574 N N . PRO A 1 207 ? 18.031 -24.639 10.924 1.00 44.81 207 PRO A N 1
ATOM 1575 C CA . PRO A 1 207 ? 16.853 -24.207 10.185 1.00 44.81 207 PRO A CA 1
ATOM 1576 C C . PRO A 1 207 ? 17.229 -22.934 9.414 1.00 44.81 207 PRO A C 1
ATOM 1578 O O . PRO A 1 207 ? 17.982 -22.128 9.975 1.00 44.81 207 PRO A O 1
ATOM 1581 N N . PRO A 1 208 ? 16.804 -22.786 8.144 1.00 46.66 208 PRO A N 1
ATOM 1582 C CA . PRO A 1 208 ? 17.087 -21.574 7.391 1.00 46.66 208 PRO A CA 1
ATOM 1583 C C . PRO A 1 208 ? 16.678 -20.399 8.273 1.00 46.66 208 PRO A C 1
ATOM 1585 O O . PRO A 1 208 ? 15.541 -20.340 8.744 1.00 46.66 208 PRO A O 1
ATOM 1588 N N . VAL A 1 209 ? 17.651 -19.551 8.604 1.00 43.16 209 VAL A N 1
ATOM 1589 C CA . VAL A 1 209 ? 17.365 -18.304 9.302 1.00 43.16 209 VAL A CA 1
ATOM 1590 C C . VAL A 1 209 ? 16.438 -17.544 8.356 1.00 43.16 209 VAL A C 1
ATOM 1592 O O . VAL A 1 209 ? 16.802 -17.418 7.185 1.00 43.16 209 VAL A O 1
ATOM 1595 N N . PRO A 1 210 ? 15.236 -17.127 8.788 1.00 55.00 210 PRO A N 1
ATOM 1596 C CA . PRO A 1 210 ? 14.416 -16.246 7.972 1.00 55.00 210 PRO A CA 1
ATOM 1597 C C . PRO A 1 210 ? 15.261 -15.012 7.664 1.00 55.00 210 PRO A C 1
ATOM 1599 O O . PRO A 1 210 ? 15.726 -14.357 8.597 1.00 55.00 210 PRO A O 1
ATOM 1602 N N . VAL A 1 211 ? 15.542 -14.762 6.388 1.00 66.50 211 VAL A N 1
ATOM 1603 C CA . VAL A 1 211 ? 16.168 -13.502 5.991 1.00 66.50 211 VAL A CA 1
ATOM 1604 C C . VAL A 1 211 ? 15.084 -12.439 6.113 1.00 66.50 211 VAL A C 1
ATOM 1606 O O . VAL A 1 211 ? 13.951 -12.657 5.679 1.00 66.50 211 VAL A O 1
ATOM 1609 N N . GLU A 1 212 ? 15.387 -11.360 6.827 1.00 76.69 212 GLU A N 1
ATOM 1610 C CA . GLU A 1 212 ? 14.448 -10.252 6.982 1.00 76.69 212 GLU A CA 1
ATOM 1611 C C . GLU A 1 212 ? 14.379 -9.473 5.663 1.00 76.69 212 GLU A C 1
ATOM 1613 O O . GLU A 1 212 ? 15.430 -9.238 5.062 1.00 76.69 212 GLU A O 1
ATOM 1618 N N . PRO A 1 213 ? 13.176 -9.083 5.202 1.00 85.62 213 PRO A N 1
ATOM 1619 C CA . PRO A 1 213 ? 13.049 -8.280 3.996 1.00 85.62 213 PRO A CA 1
ATOM 1620 C C . PRO A 1 213 ? 13.704 -6.915 4.195 1.00 85.62 213 PRO A C 1
ATOM 1622 O O . PRO A 1 213 ? 13.552 -6.291 5.249 1.00 85.62 213 PRO A O 1
ATOM 1625 N N . ILE A 1 214 ? 14.373 -6.422 3.160 1.00 89.75 214 ILE A N 1
ATOM 1626 C CA . ILE A 1 214 ? 14.923 -5.072 3.121 1.00 89.75 214 ILE A CA 1
ATOM 1627 C C . ILE A 1 214 ? 13.953 -4.212 2.315 1.00 89.75 214 ILE A C 1
ATOM 1629 O O . ILE A 1 214 ? 13.639 -4.501 1.163 1.00 89.75 214 ILE A O 1
ATOM 1633 N N . ILE A 1 215 ? 13.447 -3.146 2.932 1.00 92.06 215 ILE A N 1
ATOM 1634 C CA . ILE A 1 215 ? 12.461 -2.254 2.316 1.00 92.06 215 ILE A CA 1
ATOM 1635 C C . ILE A 1 215 ? 12.997 -0.835 2.381 1.00 92.06 215 ILE A C 1
ATOM 1637 O O . ILE A 1 215 ? 13.434 -0.382 3.439 1.00 92.06 215 ILE A O 1
ATOM 1641 N N . LYS A 1 216 ? 12.932 -0.124 1.258 1.00 91.62 216 LYS A N 1
ATOM 1642 C CA . LYS A 1 216 ? 13.364 1.265 1.156 1.00 91.62 216 LYS A CA 1
ATOM 1643 C C . LYS A 1 216 ? 12.302 2.080 0.445 1.00 91.62 216 LYS A C 1
ATOM 1645 O O . LYS A 1 216 ? 11.797 1.682 -0.599 1.00 91.62 216 LYS A O 1
ATOM 1650 N N . GLU A 1 217 ? 11.974 3.225 1.024 1.00 90.75 217 GLU A N 1
ATOM 1651 C CA . GLU A 1 217 ? 11.163 4.242 0.369 1.00 90.75 217 GLU A CA 1
ATOM 1652 C C . GLU A 1 217 ? 12.082 5.319 -0.192 1.00 90.75 217 GLU A C 1
ATOM 1654 O O . GLU A 1 217 ? 13.007 5.755 0.494 1.00 90.75 217 GLU A O 1
ATOM 1659 N N . VAL A 1 218 ? 11.826 5.718 -1.433 1.00 86.50 218 VAL A N 1
ATOM 1660 C CA . VAL A 1 218 ? 12.523 6.806 -2.121 1.00 86.50 218 VAL A CA 1
ATOM 1661 C C . VAL A 1 218 ? 11.506 7.741 -2.757 1.00 86.50 218 VAL A C 1
ATOM 1663 O O . VAL A 1 218 ? 10.424 7.316 -3.162 1.00 86.50 218 VAL A O 1
ATOM 1666 N N . THR A 1 219 ? 11.852 9.022 -2.862 1.00 83.69 219 THR A N 1
ATOM 1667 C CA . THR A 1 219 ? 11.020 10.005 -3.566 1.00 83.69 219 THR A CA 1
ATOM 1668 C C . THR A 1 219 ? 11.546 10.201 -4.980 1.00 83.69 219 THR A C 1
ATOM 1670 O O . THR A 1 219 ? 12.684 10.623 -5.177 1.00 83.69 219 THR A O 1
ATOM 1673 N N . ILE A 1 220 ? 10.712 9.927 -5.980 1.00 77.94 220 ILE A N 1
ATOM 1674 C CA . ILE A 1 220 ? 11.050 10.078 -7.396 1.00 77.94 220 ILE A CA 1
ATOM 1675 C C . ILE A 1 220 ? 10.054 11.061 -8.002 1.00 77.94 220 ILE A C 1
ATOM 1677 O O . ILE A 1 220 ? 8.863 10.783 -8.072 1.00 77.94 220 ILE A O 1
ATOM 1681 N N . ASN A 1 221 ? 10.533 12.236 -8.421 1.00 76.12 221 ASN A N 1
ATOM 168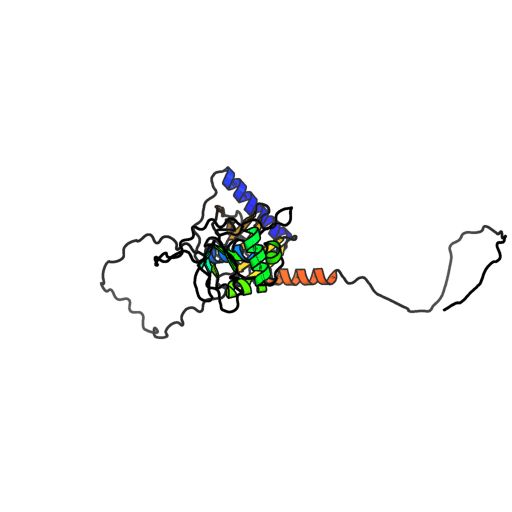2 C CA . ASN A 1 221 ? 9.696 13.307 -8.985 1.00 76.12 221 ASN A CA 1
ATOM 1683 C C . ASN A 1 221 ? 8.507 13.722 -8.091 1.00 76.12 221 ASN A C 1
ATOM 1685 O O . ASN A 1 221 ? 7.459 14.127 -8.589 1.00 76.12 221 ASN A O 1
ATOM 1689 N N . GLY A 1 222 ? 8.684 13.649 -6.769 1.00 77.31 222 GLY A N 1
ATOM 1690 C CA . GLY A 1 222 ? 7.647 13.974 -5.785 1.00 77.31 222 GLY A CA 1
ATOM 1691 C C . GLY A 1 222 ? 6.677 12.830 -5.477 1.00 77.31 222 GLY A C 1
ATOM 1692 O O . GLY A 1 222 ? 5.782 13.016 -4.658 1.00 77.31 222 GLY A O 1
ATOM 1693 N N . GLU A 1 223 ? 6.852 11.657 -6.090 1.00 82.56 223 GLU A N 1
ATOM 1694 C CA . GLU A 1 223 ? 6.085 10.449 -5.785 1.00 82.56 223 GLU A CA 1
ATOM 1695 C C . GLU A 1 223 ? 6.900 9.510 -4.888 1.00 82.56 223 GLU A C 1
ATOM 1697 O O . GLU A 1 223 ? 8.066 9.225 -5.172 1.00 82.56 223 GLU A O 1
ATOM 1702 N N . SER A 1 224 ? 6.281 8.994 -3.824 1.00 85.81 224 SER A N 1
ATOM 1703 C CA . SER A 1 224 ? 6.882 7.947 -2.995 1.00 85.81 224 SER A CA 1
ATOM 1704 C C . SER A 1 224 ? 6.846 6.605 -3.720 1.00 85.81 224 SER A C 1
ATOM 1706 O O . SER A 1 224 ? 5.791 6.151 -4.177 1.00 85.81 224 SER A O 1
ATOM 1708 N N . VAL A 1 225 ? 7.998 5.948 -3.778 1.00 89.38 225 VAL A N 1
ATOM 1709 C CA . VAL A 1 225 ? 8.176 4.634 -4.391 1.00 89.38 225 VAL A CA 1
ATOM 1710 C C . VAL A 1 225 ? 8.836 3.702 -3.382 1.00 89.38 225 VAL A C 1
ATOM 1712 O O . VAL A 1 225 ? 9.801 4.080 -2.720 1.00 89.38 225 VAL A O 1
ATOM 1715 N N . LEU A 1 226 ? 8.317 2.481 -3.259 1.00 92.44 226 LEU A N 1
ATOM 1716 C CA . LEU A 1 226 ? 8.892 1.432 -2.423 1.00 92.44 226 LEU A CA 1
ATOM 1717 C C . LEU A 1 226 ? 9.691 0.442 -3.257 1.00 92.44 226 LEU A C 1
ATOM 1719 O O . LEU A 1 226 ? 9.171 -0.123 -4.218 1.00 92.44 226 LEU A O 1
ATOM 1723 N N . ALA A 1 227 ? 10.910 0.173 -2.813 1.00 92.62 227 ALA A N 1
ATOM 1724 C CA . ALA A 1 227 ? 11.716 -0.962 -3.220 1.00 92.62 227 ALA A CA 1
ATOM 1725 C C . ALA A 1 227 ? 11.708 -2.025 -2.130 1.00 92.62 227 ALA A C 1
ATOM 1727 O O . ALA A 1 227 ? 11.882 -1.710 -0.949 1.00 92.62 227 ALA A O 1
ATOM 1728 N N . ILE A 1 228 ? 11.494 -3.273 -2.531 1.00 92.56 228 ILE A N 1
ATOM 1729 C CA . ILE A 1 228 ? 11.433 -4.420 -1.634 1.00 92.56 228 ILE A CA 1
ATOM 1730 C C . ILE A 1 228 ? 12.355 -5.502 -2.173 1.00 92.56 228 ILE A C 1
ATOM 1732 O O . ILE A 1 228 ? 12.125 -6.019 -3.263 1.00 92.56 228 ILE A O 1
ATOM 1736 N N . ASP A 1 229 ? 13.355 -5.843 -1.374 1.00 92.06 229 ASP A N 1
ATOM 1737 C CA . ASP A 1 229 ? 14.146 -7.065 -1.466 1.00 92.06 229 ASP A CA 1
ATOM 1738 C C . ASP A 1 229 ? 13.586 -8.030 -0.410 1.00 92.06 229 ASP A C 1
ATOM 1740 O O . ASP A 1 229 ? 13.663 -7.781 0.799 1.00 92.06 229 ASP A O 1
ATOM 1744 N N . GLN A 1 230 ? 12.903 -9.081 -0.858 1.00 87.25 230 GLN A N 1
ATOM 1745 C CA . GLN A 1 230 ? 12.123 -9.948 0.017 1.00 87.25 230 GLN A CA 1
ATOM 1746 C C . GLN A 1 230 ? 12.957 -11.076 0.625 1.00 87.25 230 GLN A C 1
ATOM 1748 O O . GLN A 1 230 ? 12.574 -11.595 1.684 1.00 87.25 230 GLN A O 1
ATOM 1753 N N . ASP A 1 231 ? 14.036 -11.488 -0.037 1.00 87.06 231 ASP A N 1
ATOM 1754 C CA . ASP A 1 231 ? 14.893 -12.593 0.392 1.00 87.06 231 ASP A CA 1
ATOM 1755 C C . ASP A 1 231 ? 16.307 -12.173 0.822 1.00 87.06 231 ASP A C 1
ATOM 1757 O O . ASP A 1 231 ? 17.074 -13.018 1.299 1.00 87.06 231 ASP A O 1
ATOM 1761 N N . GLY A 1 232 ? 16.595 -10.872 0.779 1.00 86.75 232 GLY A N 1
ATOM 1762 C CA . GLY A 1 232 ? 17.821 -10.244 1.252 1.00 86.75 232 GLY A CA 1
ATOM 1763 C C . GLY A 1 232 ? 19.027 -10.557 0.376 1.00 86.75 232 GLY A C 1
ATOM 1764 O O . GLY A 1 232 ? 20.151 -10.603 0.893 1.00 86.75 232 GLY A O 1
ATOM 1765 N N . ASP A 1 233 ? 18.815 -10.854 -0.907 1.00 88.44 233 ASP A N 1
ATOM 1766 C CA . ASP A 1 233 ? 19.892 -11.159 -1.847 1.00 88.44 233 ASP A CA 1
ATOM 1767 C C . ASP A 1 233 ? 20.561 -9.903 -2.440 1.00 88.44 233 ASP A C 1
ATOM 1769 O O . ASP A 1 233 ? 21.620 -10.009 -3.071 1.00 88.44 233 ASP A O 1
ATOM 1773 N N . GLY A 1 234 ? 20.002 -8.721 -2.165 1.00 88.50 234 GLY A N 1
ATOM 1774 C CA . GLY A 1 234 ? 20.470 -7.423 -2.636 1.00 88.50 234 GLY A CA 1
ATOM 1775 C C . GLY A 1 234 ? 19.840 -6.963 -3.953 1.00 88.50 234 GLY A C 1
ATOM 1776 O O . GLY A 1 234 ? 20.101 -5.830 -4.363 1.00 88.50 234 GLY A O 1
ATOM 1777 N N . ASN A 1 235 ? 19.018 -7.786 -4.605 1.00 90.06 235 ASN A N 1
ATOM 1778 C CA . ASN A 1 235 ? 18.234 -7.423 -5.781 1.00 90.06 235 ASN A CA 1
ATOM 1779 C C . ASN A 1 235 ? 16.813 -7.034 -5.366 1.00 90.06 235 ASN A C 1
ATOM 1781 O O . ASN A 1 235 ? 16.252 -7.528 -4.392 1.00 90.06 235 ASN A O 1
ATOM 1785 N N . VAL A 1 236 ? 16.205 -6.124 -6.120 1.00 90.94 236 VAL A N 1
ATOM 1786 C CA . VAL A 1 236 ? 14.824 -5.720 -5.858 1.00 90.94 236 VAL A CA 1
ATOM 1787 C C . VAL A 1 236 ? 13.860 -6.740 -6.458 1.00 90.94 236 VAL A C 1
ATOM 1789 O O . VAL A 1 236 ? 13.856 -6.971 -7.664 1.00 90.94 236 VAL A O 1
ATOM 1792 N N . ASP A 1 237 ? 12.985 -7.298 -5.625 1.00 90.81 237 ASP A N 1
ATOM 1793 C CA . ASP A 1 237 ? 11.919 -8.214 -6.041 1.00 90.81 237 ASP A CA 1
ATOM 1794 C C . ASP A 1 237 ? 10.667 -7.476 -6.515 1.00 90.81 237 ASP A C 1
ATOM 1796 O O . ASP A 1 237 ? 9.969 -7.915 -7.438 1.00 90.81 237 ASP A O 1
ATOM 1800 N N . ALA A 1 238 ? 10.356 -6.360 -5.854 1.00 92.12 238 ALA A N 1
ATOM 1801 C CA . ALA A 1 238 ? 9.208 -5.533 -6.177 1.00 92.12 238 ALA A CA 1
ATOM 1802 C C . ALA A 1 238 ? 9.528 -4.048 -6.019 1.00 92.12 238 ALA A C 1
ATOM 1804 O O . ALA A 1 238 ? 9.995 -3.595 -4.973 1.00 92.12 238 ALA A O 1
ATOM 1805 N N . PHE A 1 239 ? 9.194 -3.284 -7.054 1.00 92.50 239 PHE A N 1
ATOM 1806 C CA . PHE A 1 239 ? 9.331 -1.836 -7.083 1.00 92.50 239 PHE A CA 1
ATOM 1807 C C . PHE A 1 239 ? 7.974 -1.200 -7.378 1.00 92.50 239 PHE A C 1
ATOM 1809 O O . PHE A 1 239 ? 7.389 -1.432 -8.437 1.00 92.50 239 PHE A O 1
ATOM 1816 N N . MET A 1 240 ? 7.417 -0.464 -6.417 1.00 92.88 240 MET A N 1
ATOM 1817 C CA . MET A 1 240 ? 5.986 -0.156 -6.381 1.00 92.88 240 MET A CA 1
ATOM 1818 C C . MET A 1 240 ? 5.694 1.295 -6.050 1.00 92.88 240 MET A C 1
ATOM 1820 O O . MET A 1 240 ? 6.308 1.875 -5.159 1.00 92.88 240 MET A O 1
ATOM 1824 N N . LYS A 1 241 ? 4.670 1.845 -6.701 1.00 90.38 241 LYS A N 1
ATOM 1825 C CA . LYS A 1 241 ? 4.104 3.152 -6.366 1.00 90.38 241 LYS A CA 1
ATOM 1826 C C . LYS A 1 241 ? 2.585 3.129 -6.415 1.00 90.38 241 LYS A C 1
ATOM 1828 O O . LYS A 1 241 ? 1.985 2.306 -7.113 1.00 90.38 241 LYS A O 1
ATOM 1833 N N . GLN A 1 242 ? 1.961 4.060 -5.705 1.00 88.06 242 GLN A N 1
ATOM 1834 C CA . GLN A 1 242 ? 0.537 4.325 -5.874 1.00 88.06 242 GLN A CA 1
ATOM 1835 C C . GLN A 1 242 ? 0.319 5.178 -7.129 1.00 88.06 242 GLN A C 1
ATOM 1837 O O . GLN A 1 242 ? 0.976 6.198 -7.306 1.00 88.06 242 GLN A O 1
ATOM 1842 N N . GLY A 1 243 ? -0.581 4.741 -8.007 1.00 84.31 243 GLY A N 1
ATOM 1843 C CA . GLY A 1 243 ? -1.023 5.505 -9.166 1.00 84.31 243 GLY A CA 1
ATOM 1844 C C . GLY A 1 243 ? -2.127 6.503 -8.814 1.00 84.31 243 GLY A C 1
ATOM 1845 O O . GLY A 1 243 ? -2.856 6.339 -7.831 1.00 84.31 243 GLY A O 1
ATOM 1846 N N . ASP A 1 244 ? -2.294 7.511 -9.670 1.00 81.12 244 ASP A N 1
ATOM 1847 C CA . ASP A 1 244 ? -3.361 8.521 -9.563 1.00 81.12 244 ASP A CA 1
ATOM 1848 C C . ASP A 1 244 ? -4.775 7.923 -9.669 1.00 81.12 244 ASP A C 1
ATOM 1850 O O . ASP A 1 244 ? -5.759 8.526 -9.241 1.00 81.12 244 ASP A O 1
ATOM 1854 N N . ASP A 1 245 ? -4.887 6.729 -10.252 1.00 78.94 245 ASP A N 1
ATOM 1855 C CA . ASP A 1 245 ? -6.127 5.964 -10.385 1.00 78.94 245 ASP A CA 1
ATOM 1856 C C . ASP A 1 245 ? -6.525 5.217 -9.100 1.00 78.94 245 ASP A C 1
ATOM 1858 O O . ASP A 1 245 ? -7.579 4.580 -9.052 1.00 78.94 245 ASP A O 1
ATOM 1862 N N . GLY A 1 246 ? -5.702 5.319 -8.053 1.00 80.19 246 GLY A N 1
ATOM 1863 C CA . GLY A 1 246 ? -5.904 4.669 -6.767 1.00 80.19 246 GLY A CA 1
ATOM 1864 C C . GLY A 1 246 ? -5.379 3.237 -6.705 1.00 80.19 246 GLY A C 1
ATOM 1865 O O . GLY A 1 246 ? -5.360 2.684 -5.608 1.00 80.19 246 GLY A O 1
ATOM 1866 N N . TYR A 1 247 ? -4.916 2.652 -7.813 1.00 87.44 247 TYR A N 1
ATOM 1867 C CA . TYR A 1 247 ? -4.293 1.329 -7.825 1.00 87.44 247 TYR A CA 1
ATOM 1868 C C . TYR A 1 247 ? -2.788 1.419 -7.568 1.00 87.44 247 TYR A C 1
ATOM 1870 O O . TYR A 1 247 ? -2.199 2.499 -7.576 1.00 87.44 247 TYR A O 1
ATOM 1878 N N . LEU A 1 248 ? -2.138 0.283 -7.321 1.00 88.88 248 LEU A N 1
ATOM 1879 C CA . LEU A 1 248 ? -0.677 0.238 -7.276 1.00 88.88 248 LEU A CA 1
ATOM 1880 C C . LEU A 1 248 ? -0.148 -0.187 -8.638 1.00 88.88 248 LEU A C 1
ATOM 1882 O O . LEU A 1 248 ? -0.646 -1.149 -9.223 1.00 88.88 248 LEU A O 1
ATOM 1886 N N . THR A 1 249 ? 0.885 0.501 -9.110 1.00 91.44 249 THR A N 1
ATOM 1887 C CA . THR A 1 249 ? 1.707 0.022 -10.223 1.00 91.44 249 THR A CA 1
ATOM 1888 C C . THR A 1 249 ? 2.968 -0.601 -9.645 1.00 91.44 249 THR A C 1
ATOM 1890 O O . THR A 1 249 ? 3.687 0.051 -8.887 1.00 91.44 249 THR A O 1
ATOM 1893 N N . ALA A 1 250 ? 3.235 -1.852 -10.010 1.00 92.25 250 ALA A N 1
ATOM 1894 C CA . ALA A 1 250 ? 4.410 -2.598 -9.589 1.00 92.25 250 ALA A CA 1
ATOM 1895 C C . ALA A 1 250 ? 5.245 -3.038 -10.786 1.00 92.25 250 ALA A C 1
ATOM 1897 O O . ALA A 1 250 ? 4.702 -3.442 -11.815 1.00 92.25 250 ALA A O 1
ATOM 1898 N N . LEU A 1 251 ? 6.559 -3.016 -10.613 1.00 92.69 251 LEU A N 1
ATOM 1899 C CA . LEU A 1 251 ? 7.514 -3.749 -11.426 1.00 92.69 251 LEU A CA 1
ATOM 1900 C C . LEU A 1 251 ? 8.011 -4.916 -10.585 1.00 92.69 251 LEU A C 1
ATOM 1902 O O . LEU A 1 251 ? 8.372 -4.729 -9.424 1.00 92.69 251 LEU A O 1
ATOM 1906 N N . LEU A 1 252 ? 7.963 -6.112 -11.151 1.00 92.38 252 LEU A N 1
ATOM 1907 C CA . LEU A 1 252 ? 8.179 -7.364 -10.446 1.00 92.38 252 LEU A CA 1
ATOM 1908 C C . LEU A 1 252 ? 9.266 -8.160 -11.152 1.00 92.38 252 LEU A C 1
ATOM 1910 O O . LEU A 1 252 ? 9.256 -8.270 -12.380 1.00 92.38 252 LEU A O 1
ATOM 1914 N N . ASN A 1 253 ? 10.141 -8.768 -10.366 1.00 90.06 253 ASN A N 1
ATOM 1915 C CA . ASN A 1 253 ? 10.964 -9.883 -10.804 1.00 90.06 253 ASN A CA 1
ATOM 1916 C C . ASN A 1 253 ? 10.072 -11.127 -10.836 1.00 90.06 253 ASN A C 1
ATOM 1918 O O . ASN A 1 253 ? 9.828 -11.721 -9.786 1.00 90.06 253 ASN A O 1
ATOM 1922 N N . SER A 1 254 ? 9.494 -11.481 -11.991 1.00 84.69 254 SER A N 1
ATOM 1923 C CA . SER A 1 254 ? 8.516 -12.576 -12.070 1.00 84.69 254 SER A CA 1
ATOM 1924 C C . SER A 1 254 ? 9.149 -13.948 -12.311 1.00 84.69 254 SER A C 1
ATOM 1926 O O . SER A 1 254 ? 8.605 -14.955 -11.843 1.00 84.69 254 SER A O 1
ATOM 1928 N N . ASP A 1 255 ? 10.289 -14.002 -13.001 1.00 82.31 255 ASP A N 1
ATOM 1929 C CA . ASP A 1 255 ? 10.958 -15.246 -13.386 1.00 82.31 255 ASP A CA 1
ATOM 1930 C C . ASP A 1 255 ? 12.030 -15.721 -12.380 1.00 82.31 255 ASP A C 1
ATOM 1932 O O . ASP A 1 255 ? 12.518 -16.852 -12.496 1.00 82.31 255 ASP A O 1
ATOM 1936 N N . GLY A 1 256 ? 12.328 -14.906 -11.361 1.00 76.00 256 GLY A N 1
ATOM 1937 C CA . GLY A 1 256 ? 13.288 -15.204 -10.300 1.00 76.00 256 GLY A CA 1
ATOM 1938 C C . GLY A 1 256 ? 14.745 -15.017 -10.722 1.00 76.00 256 GLY A C 1
ATOM 1939 O O . GLY A 1 256 ? 15.628 -15.647 -10.134 1.00 76.00 256 GLY A O 1
ATOM 1940 N N . ASN A 1 257 ? 15.003 -14.227 -11.767 1.00 82.69 257 ASN A N 1
ATOM 1941 C CA . ASN A 1 257 ? 16.338 -13.724 -12.084 1.00 82.69 257 ASN A CA 1
ATOM 1942 C C . ASN A 1 257 ? 16.662 -12.484 -11.207 1.00 82.69 257 ASN A C 1
ATOM 1944 O O . ASN A 1 257 ? 16.079 -12.337 -10.143 1.00 82.69 257 ASN A O 1
ATOM 1948 N N . SER A 1 258 ? 17.635 -11.644 -11.570 1.00 84.25 258 SER A N 1
ATOM 1949 C CA . SER A 1 258 ? 17.984 -10.431 -10.793 1.00 84.25 258 SER A CA 1
ATOM 1950 C C . SER A 1 258 ? 17.333 -9.146 -11.336 1.00 84.25 258 SER A C 1
ATOM 1952 O O . SER A 1 258 ? 17.605 -8.057 -10.839 1.00 84.25 258 SER A O 1
ATOM 1954 N N . ASP A 1 259 ? 16.489 -9.267 -12.359 1.00 90.06 259 ASP A N 1
ATOM 1955 C CA . ASP A 1 259 ? 15.883 -8.174 -13.106 1.00 90.06 259 ASP A CA 1
ATOM 1956 C C . ASP A 1 259 ? 14.364 -8.112 -12.859 1.00 90.06 259 ASP A C 1
ATOM 1958 O O . ASP A 1 259 ? 13.650 -9.114 -12.838 1.00 90.06 259 ASP A O 1
ATOM 1962 N N . LEU A 1 260 ? 13.823 -6.901 -12.780 1.00 91.12 260 LEU A N 1
ATOM 1963 C CA . LEU A 1 260 ? 12.389 -6.656 -12.860 1.00 91.12 260 LEU A CA 1
ATOM 1964 C C . LEU A 1 260 ? 11.951 -6.803 -14.320 1.00 91.12 260 LEU A C 1
ATOM 1966 O O . LEU A 1 260 ? 12.411 -6.074 -15.201 1.00 91.12 260 LEU A O 1
ATOM 1970 N N . ASP A 1 261 ? 11.044 -7.733 -14.594 1.00 91.38 261 ASP A N 1
ATOM 1971 C CA . ASP A 1 261 ? 10.676 -8.135 -15.954 1.00 91.38 261 ASP A CA 1
ATOM 1972 C C . ASP A 1 261 ? 9.184 -7.980 -16.258 1.00 91.38 261 ASP A C 1
ATOM 1974 O O . ASP A 1 261 ? 8.766 -8.169 -17.401 1.00 91.38 261 ASP A O 1
ATOM 1978 N N . THR A 1 262 ? 8.375 -7.624 -15.260 1.00 91.75 262 THR A N 1
ATOM 1979 C CA . THR A 1 262 ? 6.918 -7.611 -15.376 1.00 91.75 262 THR A CA 1
ATOM 1980 C C . THR A 1 262 ? 6.324 -6.372 -14.740 1.00 91.75 262 THR A C 1
ATOM 1982 O O . THR A 1 262 ? 6.597 -6.071 -13.586 1.00 91.75 262 THR A O 1
ATOM 1985 N N . ALA A 1 263 ? 5.454 -5.677 -15.472 1.00 92.62 263 ALA A N 1
ATOM 1986 C CA . ALA A 1 263 ? 4.625 -4.614 -14.922 1.00 92.62 263 ALA A CA 1
ATOM 1987 C C . ALA A 1 263 ? 3.257 -5.173 -14.512 1.00 92.62 263 ALA A C 1
ATOM 1989 O O . ALA A 1 263 ? 2.649 -5.937 -15.267 1.00 92.62 263 ALA A O 1
ATOM 1990 N N . ALA A 1 264 ? 2.751 -4.770 -13.349 1.00 91.75 264 ALA A N 1
ATOM 1991 C CA . ALA A 1 264 ? 1.458 -5.190 -12.824 1.00 91.75 264 ALA A CA 1
ATOM 1992 C C . ALA A 1 264 ? 0.657 -4.024 -12.227 1.00 91.75 264 ALA A C 1
ATOM 1994 O O . ALA A 1 264 ? 1.226 -3.101 -11.646 1.00 91.75 264 ALA A O 1
ATOM 1995 N N . ILE A 1 265 ? -0.671 -4.102 -12.348 1.00 90.62 265 ILE A N 1
ATOM 1996 C CA . ILE A 1 265 ? -1.627 -3.284 -11.597 1.00 90.62 265 ILE A CA 1
ATOM 1997 C C . ILE A 1 265 ? -2.221 -4.144 -10.493 1.00 90.62 265 ILE A C 1
ATOM 1999 O O . ILE A 1 265 ? -2.746 -5.231 -10.756 1.00 90.62 265 ILE A O 1
ATOM 2003 N N . ILE A 1 266 ? -2.144 -3.644 -9.268 1.00 87.25 266 ILE A N 1
ATOM 2004 C CA . ILE A 1 266 ? -2.573 -4.349 -8.064 1.00 87.25 266 ILE A CA 1
ATOM 2005 C C . ILE A 1 266 ? -3.697 -3.566 -7.394 1.00 87.25 266 ILE A C 1
ATOM 2007 O O . ILE A 1 266 ? -3.629 -2.339 -7.267 1.00 87.25 266 ILE A O 1
ATOM 2011 N N . ASP A 1 267 ? -4.720 -4.288 -6.943 1.00 84.62 267 ASP A N 1
ATOM 2012 C CA . ASP A 1 267 ? -5.719 -3.744 -6.033 1.00 84.62 267 ASP A CA 1
ATOM 2013 C C . ASP A 1 267 ? -5.054 -3.508 -4.667 1.00 84.62 267 ASP A C 1
ATOM 2015 O O . ASP A 1 267 ? -4.666 -4.473 -3.999 1.00 84.62 267 ASP A O 1
ATOM 2019 N N . PRO A 1 268 ? -4.904 -2.247 -4.224 1.00 79.94 268 PRO A N 1
ATOM 2020 C CA . PRO A 1 268 ? -4.249 -1.936 -2.958 1.00 79.94 268 PRO A CA 1
ATOM 2021 C C . PRO A 1 268 ? -4.997 -2.524 -1.760 1.00 79.94 268 PRO A C 1
ATOM 2023 O O . PRO A 1 268 ? -4.425 -2.602 -0.676 1.00 79.94 268 PRO A O 1
ATOM 2026 N N . ASN A 1 269 ? -6.271 -2.896 -1.921 1.00 75.31 269 ASN A N 1
ATOM 2027 C CA . ASN A 1 269 ? -7.107 -3.350 -0.826 1.00 75.31 269 ASN A CA 1
ATOM 2028 C C . ASN A 1 269 ? -6.988 -4.844 -0.551 1.00 75.31 269 ASN A C 1
ATOM 2030 O O . ASN A 1 269 ? -7.080 -5.284 0.597 1.00 75.31 269 ASN A O 1
ATOM 2034 N N . THR A 1 270 ? -6.806 -5.629 -1.607 1.00 73.38 270 THR A N 1
ATOM 2035 C CA . THR A 1 270 ? -6.708 -7.089 -1.525 1.00 73.38 270 THR A CA 1
ATOM 2036 C C . THR A 1 270 ? -5.280 -7.585 -1.732 1.00 73.38 270 THR A C 1
ATOM 2038 O O . THR A 1 270 ? -4.984 -8.716 -1.355 1.00 73.38 270 THR A O 1
ATOM 2041 N N . GLY A 1 271 ? -4.399 -6.759 -2.309 1.00 76.88 271 GLY A N 1
ATOM 2042 C CA . GLY A 1 271 ? -3.081 -7.178 -2.790 1.00 76.88 271 GLY A CA 1
ATOM 2043 C C . GLY A 1 271 ? -3.154 -8.020 -4.069 1.00 76.88 271 GLY A C 1
ATOM 2044 O O . GLY A 1 271 ? -2.148 -8.582 -4.497 1.00 76.88 271 GLY A O 1
ATOM 2045 N N . GLU A 1 272 ? -4.334 -8.134 -4.684 1.00 81.88 272 GLU A N 1
ATOM 2046 C CA . GLU A 1 272 ? -4.547 -8.959 -5.867 1.00 81.88 272 GLU A CA 1
ATOM 2047 C C . GLU A 1 272 ? -3.995 -8.275 -7.122 1.00 81.88 272 GLU A C 1
ATOM 2049 O O . GLU A 1 272 ? -4.302 -7.114 -7.399 1.00 81.88 272 GLU A O 1
ATOM 2054 N N . ILE A 1 273 ? -3.239 -9.018 -7.939 1.00 86.12 273 ILE A N 1
ATOM 2055 C CA . ILE A 1 273 ? -2.909 -8.575 -9.296 1.00 86.12 273 ILE A CA 1
ATOM 2056 C C . ILE A 1 273 ? -4.190 -8.570 -10.126 1.00 86.12 273 ILE A C 1
ATOM 2058 O O . ILE A 1 273 ? -4.762 -9.617 -10.449 1.00 86.12 273 ILE A O 1
ATOM 2062 N N . LEU A 1 274 ? -4.604 -7.377 -10.531 1.00 86.56 274 LEU A N 1
ATOM 2063 C CA . LEU A 1 274 ? -5.696 -7.194 -11.472 1.00 86.56 274 LEU A CA 1
ATOM 2064 C C . LEU A 1 274 ? -5.218 -7.532 -12.878 1.00 86.56 274 LEU A C 1
ATOM 2066 O O . LEU A 1 274 ? -5.888 -8.263 -13.609 1.00 86.56 274 LEU A O 1
ATOM 2070 N N . GLU A 1 275 ? -4.035 -7.033 -13.233 1.00 88.44 275 GLU A N 1
ATOM 2071 C CA . GLU A 1 275 ? -3.464 -7.165 -14.565 1.00 88.44 275 GLU A CA 1
ATOM 2072 C C . GLU A 1 275 ? -1.947 -7.145 -14.538 1.00 88.44 275 GLU A C 1
ATOM 2074 O O . GLU A 1 275 ? -1.344 -6.476 -13.705 1.00 88.44 275 GLU A O 1
ATOM 2079 N N . SER A 1 276 ? -1.326 -7.830 -15.493 1.00 90.19 276 SER A N 1
ATOM 2080 C CA . SER A 1 276 ? 0.118 -7.777 -15.680 1.00 90.19 276 SER A CA 1
ATOM 2081 C C . SER A 1 276 ? 0.522 -8.002 -17.132 1.00 90.19 276 SER A C 1
ATOM 2083 O O . SER A 1 276 ? -0.241 -8.564 -17.931 1.00 90.19 276 SER A O 1
ATOM 2085 N N . THR A 1 277 ? 1.725 -7.544 -17.465 1.00 89.56 277 THR A N 1
ATOM 2086 C CA . THR A 1 277 ? 2.358 -7.716 -18.771 1.00 89.56 277 THR A CA 1
ATOM 2087 C C . THR A 1 277 ? 3.885 -7.753 -18.621 1.00 89.5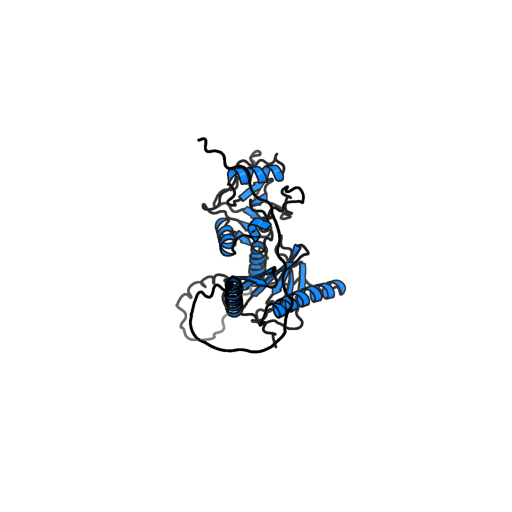6 277 THR A C 1
ATOM 2089 O O . THR A 1 277 ? 4.430 -6.967 -17.841 1.00 89.56 277 THR A O 1
ATOM 2092 N N . PRO A 1 278 ? 4.603 -8.622 -19.355 1.00 89.88 278 PRO A N 1
ATOM 2093 C CA . PRO A 1 278 ? 6.062 -8.572 -19.401 1.00 89.88 278 PRO A CA 1
ATOM 2094 C C . PRO A 1 278 ? 6.539 -7.219 -19.933 1.00 89.88 278 PRO A C 1
ATOM 2096 O O . PRO A 1 278 ? 5.931 -6.669 -20.852 1.00 89.88 278 PRO A O 1
ATOM 2099 N N . LEU A 1 279 ? 7.650 -6.698 -19.430 1.00 87.94 279 LEU A N 1
ATOM 2100 C CA . LEU A 1 279 ? 8.334 -5.522 -19.963 1.00 87.94 279 LEU A CA 1
ATOM 2101 C C . LEU A 1 279 ? 8.998 -5.842 -21.310 1.00 87.94 279 LEU A C 1
ATOM 2103 O O . LEU A 1 279 ? 9.247 -6.998 -21.644 1.00 87.94 279 LEU A O 1
ATOM 2107 N N . ASP A 1 280 ? 9.215 -4.821 -22.146 1.00 86.88 280 ASP A N 1
ATOM 2108 C CA . ASP A 1 280 ? 9.976 -5.012 -23.397 1.00 86.88 280 ASP A CA 1
ATOM 2109 C C . ASP A 1 280 ? 11.474 -5.152 -23.117 1.00 86.88 280 ASP A C 1
ATOM 2111 O O . ASP A 1 280 ? 12.171 -5.922 -23.780 1.00 86.88 280 ASP A O 1
ATOM 2115 N N . GLU A 1 281 ? 11.947 -4.427 -22.107 1.00 86.56 281 GLU A N 1
ATOM 2116 C CA . GLU A 1 281 ? 13.313 -4.466 -21.610 1.00 86.56 281 GLU A CA 1
ATOM 2117 C C . GLU A 1 281 ? 13.254 -4.717 -20.095 1.00 86.56 281 GLU A C 1
ATOM 2119 O O . GLU A 1 281 ? 12.673 -3.892 -19.386 1.00 86.56 281 GLU A O 1
ATOM 2124 N N . PRO A 1 282 ? 13.798 -5.848 -19.601 1.00 89.88 282 PRO A N 1
ATOM 2125 C CA . PRO A 1 282 ? 13.969 -6.082 -18.170 1.00 89.88 282 PRO A CA 1
ATOM 2126 C C . PRO A 1 282 ? 14.874 -5.027 -17.542 1.00 89.88 282 PRO A C 1
ATOM 2128 O O . PRO A 1 282 ? 15.691 -4.405 -18.231 1.00 89.88 282 PRO A O 1
ATOM 2131 N N . ILE A 1 283 ? 14.740 -4.843 -16.237 1.00 88.81 283 ILE A N 1
ATOM 2132 C CA . ILE A 1 283 ? 15.364 -3.752 -15.500 1.00 88.81 283 ILE A CA 1
ATOM 2133 C C . ILE A 1 283 ? 16.185 -4.330 -14.365 1.00 88.81 283 ILE A C 1
ATOM 2135 O O . ILE A 1 283 ? 15.636 -4.952 -13.466 1.00 88.81 283 ILE A O 1
ATOM 2139 N N . GLU A 1 284 ? 17.485 -4.085 -14.394 1.00 88.69 284 GLU A N 1
ATOM 2140 C CA . GLU A 1 284 ? 18.382 -4.491 -13.317 1.00 88.69 284 GLU A CA 1
ATOM 2141 C C . GLU A 1 284 ? 18.340 -3.418 -12.229 1.00 88.69 284 GLU A C 1
ATOM 2143 O O . GLU A 1 284 ? 18.498 -2.227 -12.522 1.00 88.69 284 GLU A O 1
ATOM 2148 N N . MET A 1 285 ? 18.076 -3.831 -10.991 1.00 85.62 285 MET A N 1
ATOM 2149 C CA . MET A 1 285 ? 17.930 -2.910 -9.871 1.00 85.62 285 MET A CA 1
ATOM 2150 C C . MET A 1 285 ? 18.433 -3.551 -8.583 1.00 85.62 285 MET A C 1
ATOM 2152 O O . MET A 1 285 ? 17.815 -4.482 -8.061 1.00 85.62 285 MET A O 1
ATOM 2156 N N . SER A 1 286 ? 19.538 -3.023 -8.060 1.00 88.69 286 SER A N 1
ATOM 2157 C CA . SER A 1 286 ? 20.069 -3.440 -6.764 1.00 88.69 286 SER A CA 1
ATOM 2158 C C . SER A 1 286 ? 19.613 -2.516 -5.639 1.00 88.69 286 SER A C 1
ATOM 2160 O O . SER A 1 286 ? 19.394 -1.316 -5.823 1.00 88.69 286 SER A O 1
ATOM 2162 N N . MET A 1 287 ? 19.506 -3.071 -4.437 1.00 88.88 287 MET A N 1
ATOM 2163 C CA . MET A 1 287 ? 19.119 -2.314 -3.254 1.00 88.88 287 MET A CA 1
ATOM 2164 C C . MET A 1 287 ? 20.178 -1.274 -2.860 1.00 88.88 287 MET A C 1
ATOM 2166 O O . MET A 1 287 ? 19.836 -0.169 -2.438 1.00 88.88 287 MET A O 1
ATOM 2170 N N . ASP A 1 288 ? 21.462 -1.586 -3.063 1.00 87.38 288 ASP A N 1
ATOM 2171 C CA . ASP A 1 288 ? 22.573 -0.663 -2.802 1.00 87.38 288 ASP A CA 1
ATOM 2172 C C . ASP A 1 288 ? 22.490 0.599 -3.676 1.00 87.38 288 ASP A C 1
ATOM 2174 O O . ASP A 1 288 ? 22.745 1.705 -3.194 1.00 87.38 288 ASP A O 1
ATOM 2178 N N . GLU A 1 289 ? 22.100 0.460 -4.947 1.00 84.19 289 GLU A N 1
ATOM 2179 C CA . GLU A 1 289 ? 21.912 1.602 -5.849 1.00 84.19 289 GLU A CA 1
ATOM 2180 C C . GLU A 1 289 ? 20.773 2.508 -5.374 1.00 84.19 289 GLU A C 1
ATOM 2182 O O . GLU A 1 289 ? 20.928 3.728 -5.356 1.00 84.19 289 GLU A O 1
ATOM 2187 N N . ILE A 1 290 ? 19.661 1.929 -4.917 1.00 84.62 290 ILE A N 1
ATOM 2188 C CA . ILE A 1 290 ? 18.519 2.691 -4.394 1.00 84.62 290 ILE A CA 1
ATOM 2189 C C . ILE A 1 290 ? 18.894 3.446 -3.122 1.00 84.62 290 ILE A C 1
ATOM 2191 O O . ILE A 1 290 ? 18.563 4.625 -2.979 1.00 84.62 290 ILE A O 1
ATOM 2195 N N . ILE A 1 291 ? 19.601 2.787 -2.202 1.00 82.69 291 ILE A N 1
ATOM 2196 C CA . ILE A 1 291 ? 20.073 3.414 -0.965 1.00 82.69 291 ILE A CA 1
ATOM 2197 C C . ILE A 1 291 ? 21.013 4.577 -1.293 1.00 82.69 291 ILE A C 1
ATOM 2199 O O . ILE A 1 291 ? 20.839 5.673 -0.762 1.00 82.69 291 ILE A O 1
ATOM 2203 N N . ALA A 1 292 ? 21.961 4.372 -2.209 1.00 79.38 292 ALA A N 1
ATOM 2204 C CA . ALA A 1 292 ? 22.880 5.422 -2.630 1.00 79.38 292 ALA A CA 1
ATOM 2205 C C . ALA A 1 292 ? 22.147 6.610 -3.279 1.00 79.38 292 ALA A C 1
ATOM 2207 O O . ALA A 1 292 ? 22.489 7.763 -3.018 1.00 79.38 292 ALA A O 1
ATOM 2208 N N . MET A 1 293 ? 21.123 6.357 -4.098 1.00 70.94 293 MET A N 1
ATOM 2209 C CA . MET A 1 293 ? 20.320 7.414 -4.718 1.00 70.94 293 MET A CA 1
ATOM 2210 C C . MET A 1 293 ? 19.587 8.267 -3.679 1.00 70.94 293 MET A C 1
ATOM 2212 O O . MET A 1 293 ? 19.631 9.495 -3.773 1.00 70.94 293 MET A O 1
ATOM 2216 N N . ASP A 1 294 ? 18.977 7.646 -2.672 1.00 73.69 294 ASP A N 1
ATOM 2217 C CA . ASP A 1 294 ? 18.296 8.355 -1.583 1.00 73.69 294 ASP A CA 1
ATOM 2218 C C . ASP A 1 294 ? 19.259 9.260 -0.798 1.00 73.69 294 ASP A C 1
ATOM 2220 O O . ASP A 1 294 ? 19.001 10.449 -0.604 1.00 73.69 294 ASP A O 1
ATOM 2224 N N . GLU A 1 295 ? 20.435 8.737 -0.437 1.00 69.44 295 GLU A N 1
ATOM 2225 C CA . GLU A 1 295 ? 21.469 9.514 0.256 1.00 69.44 295 GLU A CA 1
ATOM 2226 C C . GLU A 1 295 ? 21.958 10.706 -0.578 1.00 69.44 295 GLU A C 1
ATOM 2228 O O . GLU A 1 295 ? 22.195 11.791 -0.043 1.00 69.44 295 GLU A O 1
ATOM 2233 N N . THR A 1 296 ? 22.083 10.542 -1.900 1.00 61.12 296 THR A N 1
ATOM 2234 C CA . THR A 1 296 ? 22.472 11.657 -2.776 1.00 61.12 296 THR A CA 1
ATOM 2235 C C . THR A 1 296 ? 21.390 12.728 -2.895 1.00 61.12 296 THR A C 1
ATOM 2237 O O . THR A 1 296 ? 21.740 13.904 -2.973 1.00 61.12 296 THR A O 1
ATOM 2240 N N . GLN A 1 297 ? 20.101 12.370 -2.863 1.00 58.31 297 GLN A N 1
ATOM 2241 C CA . GLN A 1 297 ? 18.999 13.342 -2.870 1.00 58.31 297 GLN A CA 1
ATOM 2242 C C . GLN A 1 297 ? 18.981 14.178 -1.582 1.00 58.31 297 GLN A C 1
ATOM 2244 O O . GLN A 1 297 ? 18.879 15.403 -1.652 1.00 58.31 297 GLN A O 1
ATOM 2249 N N . LEU A 1 298 ? 19.200 13.549 -0.421 1.00 56.53 298 LEU A N 1
ATOM 2250 C CA . LEU A 1 298 ? 19.280 14.250 0.869 1.00 56.53 298 LEU A CA 1
ATOM 2251 C C . LEU A 1 298 ? 20.411 15.295 0.913 1.00 56.53 298 LEU A C 1
ATOM 2253 O O . LEU A 1 298 ? 20.267 16.339 1.545 1.00 56.53 298 LEU A O 1
ATOM 2257 N N . LEU A 1 299 ? 21.523 15.054 0.209 1.00 53.28 299 LEU A N 1
ATOM 2258 C CA . LEU A 1 299 ? 22.640 16.003 0.119 1.00 53.28 299 LEU A CA 1
ATOM 2259 C C . LEU A 1 299 ? 22.358 17.207 -0.796 1.00 53.28 299 LEU A C 1
ATOM 2261 O O . LEU A 1 299 ? 23.009 18.243 -0.650 1.00 53.28 299 LEU A O 1
ATOM 2265 N N . TYR A 1 300 ? 21.436 17.090 -1.753 1.00 53.88 300 TYR A N 1
ATOM 2266 C CA . TYR A 1 300 ? 21.053 18.208 -2.619 1.00 53.88 300 TYR A CA 1
ATOM 2267 C C . TYR A 1 300 ? 19.993 19.105 -1.970 1.00 53.88 300 TYR A C 1
ATOM 2269 O O . TYR A 1 300 ? 20.069 20.322 -2.144 1.00 53.88 300 TYR A O 1
ATOM 2277 N N . ASP A 1 301 ? 19.075 18.538 -1.184 1.0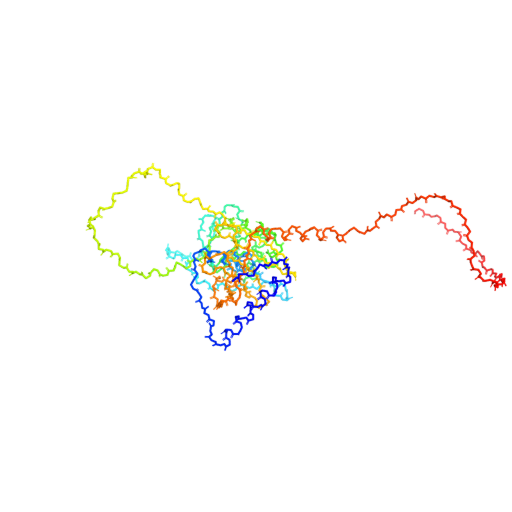0 49.19 301 ASP A N 1
ATOM 2278 C CA . ASP A 1 301 ? 18.034 19.309 -0.487 1.00 49.19 301 ASP A CA 1
ATOM 2279 C C . ASP A 1 301 ? 18.611 20.187 0.644 1.00 49.19 301 ASP A C 1
ATOM 2281 O O . ASP A 1 301 ? 18.250 21.361 0.752 1.00 49.19 301 ASP A O 1
ATOM 2285 N N . ASP A 1 302 ? 19.593 19.687 1.408 1.00 48.22 302 ASP A N 1
ATOM 2286 C CA . ASP A 1 302 ? 20.240 20.430 2.514 1.00 48.22 302 ASP A CA 1
ATOM 2287 C C . ASP A 1 302 ? 21.168 21.569 2.031 1.00 48.22 302 ASP A C 1
ATOM 2289 O O . ASP A 1 302 ? 21.474 22.510 2.761 1.00 48.22 302 ASP A O 1
ATOM 2293 N N . ASN A 1 303 ? 21.589 21.539 0.762 1.00 47.50 303 ASN A N 1
ATOM 2294 C CA . ASN A 1 303 ? 22.419 22.592 0.166 1.00 47.50 303 ASN A CA 1
ATOM 2295 C C . ASN A 1 303 ? 21.604 23.734 -0.468 1.00 47.50 303 ASN A C 1
ATOM 2297 O O . ASN A 1 303 ? 22.197 24.686 -0.981 1.00 47.50 303 ASN A O 1
ATOM 2301 N N . SER A 1 304 ? 20.267 23.677 -0.438 1.00 48.00 304 SER A N 1
ATOM 2302 C CA . SER A 1 304 ? 19.419 24.746 -0.984 1.00 48.00 304 SER A CA 1
ATOM 2303 C C . SER A 1 304 ? 19.230 25.948 -0.039 1.00 48.00 304 SER A C 1
ATOM 2305 O O . SER A 1 304 ? 18.776 26.999 -0.491 1.00 48.00 304 SER A O 1
ATOM 2307 N N . ASP A 1 305 ? 19.668 25.843 1.225 1.00 45.31 305 ASP A N 1
ATOM 2308 C CA . ASP A 1 305 ? 19.467 26.864 2.271 1.00 45.31 305 ASP A CA 1
ATOM 2309 C C . ASP A 1 305 ? 20.731 27.646 2.694 1.00 45.31 305 ASP A C 1
ATOM 2311 O O . ASP A 1 305 ? 20.691 28.461 3.622 1.00 45.31 305 ASP A O 1
ATOM 2315 N N . ILE A 1 306 ? 21.856 27.505 1.982 1.00 43.25 306 ILE A N 1
ATOM 2316 C CA . ILE A 1 306 ? 22.987 28.436 2.141 1.00 43.25 306 ILE A CA 1
ATOM 2317 C C . ILE A 1 306 ? 22.740 29.660 1.253 1.00 43.25 306 ILE A C 1
ATOM 2319 O O . ILE A 1 306 ? 23.284 29.800 0.160 1.00 43.25 306 ILE A O 1
ATOM 2323 N N . VAL A 1 307 ? 21.901 30.574 1.741 1.00 39.69 307 VAL A N 1
ATOM 2324 C CA . VAL A 1 307 ? 21.948 31.972 1.303 1.00 39.69 307 VAL A CA 1
ATOM 2325 C C . VAL A 1 307 ? 23.279 32.547 1.778 1.00 39.69 307 VAL A C 1
ATOM 2327 O O . VAL A 1 307 ? 23.547 32.587 2.980 1.00 39.69 307 VAL A O 1
ATOM 2330 N N . ASP A 1 308 ? 24.096 32.980 0.818 1.00 40.84 308 ASP A N 1
ATOM 2331 C CA . ASP A 1 308 ? 25.350 33.706 1.006 1.00 40.84 308 ASP A CA 1
ATOM 2332 C C . ASP A 1 308 ? 25.250 34.749 2.134 1.00 40.84 308 ASP A C 1
ATOM 2334 O O . ASP A 1 308 ? 24.676 35.831 1.978 1.00 40.84 308 ASP A O 1
ATOM 2338 N N . ILE A 1 309 ? 25.862 34.437 3.277 1.00 45.91 309 ILE A N 1
ATOM 2339 C CA . ILE A 1 309 ? 26.354 35.438 4.220 1.00 45.91 309 ILE A CA 1
ATOM 2340 C C . ILE A 1 309 ? 27.876 35.409 4.115 1.00 45.91 309 ILE A C 1
ATOM 2342 O O . ILE A 1 309 ? 28.549 34.699 4.856 1.00 45.91 309 ILE A O 1
ATOM 2346 N N . ASP A 1 310 ? 28.412 36.205 3.197 1.00 37.81 310 ASP A N 1
ATOM 2347 C CA . ASP A 1 310 ? 29.792 36.685 3.243 1.00 37.81 310 ASP A CA 1
ATOM 2348 C C . ASP A 1 310 ? 29.824 38.063 2.555 1.00 37.81 310 ASP A C 1
ATOM 2350 O O . ASP A 1 310 ? 29.186 38.268 1.529 1.00 37.81 310 ASP A O 1
ATOM 2354 N N . GLY A 1 311 ? 30.459 39.112 3.058 1.00 34.81 311 GLY A N 1
ATOM 2355 C CA . GLY A 1 311 ? 31.375 39.213 4.174 1.00 34.81 311 GLY A CA 1
ATOM 2356 C C . GLY A 1 311 ? 31.592 40.686 4.496 1.00 34.81 311 GLY A C 1
ATOM 2357 O O . GLY A 1 311 ? 31.578 41.558 3.624 1.00 34.81 311 GLY A O 1
ATOM 2358 N N . GLY A 1 312 ? 31.766 40.980 5.780 1.00 32.12 312 GLY A N 1
ATOM 2359 C CA . GLY A 1 312 ? 32.220 42.285 6.224 1.00 32.12 312 GLY A CA 1
ATOM 2360 C C . GLY A 1 312 ? 33.740 42.401 6.114 1.00 32.12 312 GLY A C 1
ATOM 2361 O O . GLY A 1 312 ? 34.453 41.678 6.798 1.00 32.12 312 GLY A O 1
ATOM 2362 N N . ASN A 1 313 ? 34.175 43.430 5.384 1.00 34.91 313 ASN A N 1
ATOM 2363 C CA . ASN A 1 313 ? 35.328 44.284 5.689 1.00 34.91 313 ASN A CA 1
ATOM 2364 C C . ASN A 1 313 ? 36.754 43.745 5.437 1.00 34.91 313 ASN A C 1
ATOM 2366 O O . ASN A 1 313 ? 37.390 43.208 6.341 1.00 34.91 313 ASN A O 1
ATOM 2370 N N . GLU A 1 314 ? 37.332 44.143 4.300 1.00 38.91 314 GLU A N 1
ATOM 2371 C CA . GLU A 1 314 ? 38.750 44.520 4.204 1.00 38.91 314 GLU A CA 1
ATOM 2372 C C . GLU A 1 314 ? 38.863 45.901 3.543 1.00 38.91 314 GLU A C 1
ATOM 2374 O O . GLU A 1 314 ? 38.180 46.196 2.563 1.00 38.91 314 GLU A O 1
ATOM 2379 N N . GLY A 1 315 ? 39.662 46.774 4.158 1.00 32.72 315 GLY A N 1
ATOM 2380 C CA . GLY A 1 315 ? 39.876 48.153 3.739 1.00 32.72 315 GLY A CA 1
ATOM 2381 C C . GLY A 1 315 ? 41.221 48.386 3.051 1.00 32.72 315 GLY A C 1
ATOM 2382 O O . GLY A 1 315 ? 42.080 47.509 3.011 1.00 32.72 315 GLY A O 1
ATOM 2383 N N . ASP A 1 316 ? 41.362 49.647 2.640 1.00 34.19 316 ASP A N 1
ATOM 2384 C CA . ASP A 1 316 ? 42.525 50.371 2.113 1.00 34.19 316 ASP A CA 1
ATOM 2385 C C . ASP A 1 316 ? 42.958 50.133 0.659 1.00 34.19 316 ASP A C 1
ATOM 2387 O O . ASP A 1 316 ? 43.361 49.045 0.258 1.00 34.19 316 ASP A O 1
ATOM 2391 N N . GLY A 1 317 ? 43.036 51.254 -0.072 1.00 31.62 317 GLY A N 1
ATOM 2392 C CA . GLY A 1 317 ? 44.162 51.497 -0.972 1.00 31.62 317 GLY A CA 1
ATOM 2393 C C . GLY A 1 317 ? 43.834 51.910 -2.402 1.00 31.62 317 GLY A C 1
ATOM 2394 O O . GLY A 1 317 ? 43.933 51.089 -3.299 1.00 31.62 317 GLY A O 1
ATOM 2395 N N . GLU A 1 318 ? 43.570 53.208 -2.566 1.00 35.97 318 GLU A N 1
ATOM 2396 C CA . GLU A 1 318 ? 44.137 54.083 -3.609 1.00 35.97 318 GLU A CA 1
ATOM 2397 C C . GLU A 1 318 ? 43.835 53.843 -5.110 1.00 35.97 318 GLU A C 1
ATOM 2399 O O . GLU A 1 318 ? 44.231 52.862 -5.732 1.00 35.97 318 GLU A O 1
ATOM 2404 N N . ASP A 1 319 ? 43.279 54.925 -5.669 1.00 35.91 319 ASP A N 1
ATOM 2405 C CA . ASP A 1 319 ? 43.693 55.613 -6.897 1.00 35.91 319 ASP A CA 1
ATOM 2406 C C . ASP A 1 319 ? 42.973 55.342 -8.229 1.00 35.91 319 ASP A C 1
ATOM 2408 O O . ASP A 1 319 ? 43.204 54.344 -8.906 1.00 35.91 319 ASP A O 1
ATOM 2412 N N . ASN A 1 320 ? 42.276 56.422 -8.629 1.00 33.59 320 ASN A N 1
ATOM 2413 C CA . ASN A 1 320 ? 42.213 57.043 -9.958 1.00 33.59 320 ASN A CA 1
ATOM 2414 C C . ASN A 1 320 ? 41.490 56.276 -11.073 1.00 33.59 320 ASN A C 1
ATOM 2416 O O . ASN A 1 320 ? 41.686 55.086 -11.271 1.00 33.59 320 ASN A O 1
ATOM 2420 N N . ASP A 1 321 ? 40.774 56.899 -11.995 1.00 36.72 321 ASP A N 1
ATOM 2421 C CA . ASP A 1 321 ? 40.097 58.189 -12.189 1.00 36.72 321 ASP A CA 1
ATOM 2422 C C . ASP A 1 321 ? 39.601 58.083 -13.657 1.00 36.72 321 ASP A C 1
ATOM 2424 O O . ASP A 1 321 ? 40.088 57.238 -14.414 1.00 36.72 321 ASP A O 1
ATOM 2428 N N . GLU A 1 322 ? 38.704 58.980 -14.060 1.00 36.69 322 GLU A N 1
ATOM 2429 C CA . GLU A 1 322 ? 38.305 59.271 -15.453 1.00 36.69 322 GLU A CA 1
ATOM 2430 C C . GLU A 1 322 ? 37.223 58.352 -16.061 1.00 36.69 322 GLU A C 1
ATOM 2432 O O . GLU A 1 322 ? 37.467 57.226 -16.482 1.00 36.69 322 GLU A O 1
ATOM 2437 N N . GLU A 1 323 ? 35.993 58.869 -16.138 1.00 38.97 323 GLU A N 1
ATOM 2438 C CA . GLU A 1 323 ? 35.492 59.469 -17.387 1.00 38.97 323 GLU A CA 1
ATOM 2439 C C . GLU A 1 323 ? 34.245 60.336 -17.091 1.00 38.97 323 GLU A C 1
ATOM 2441 O O . GLU A 1 323 ? 33.193 59.842 -16.686 1.00 38.97 323 GLU A O 1
ATOM 2446 N N . ASP A 1 324 ? 34.456 61.653 -17.196 1.00 37.75 324 ASP A N 1
ATOM 2447 C CA . ASP A 1 324 ? 33.628 62.687 -17.838 1.00 37.75 324 ASP A CA 1
ATOM 2448 C C . ASP A 1 324 ? 32.089 62.535 -17.852 1.00 37.75 324 ASP A C 1
ATOM 2450 O O . ASP A 1 324 ? 31.536 61.640 -18.482 1.00 37.75 324 ASP A O 1
ATOM 2454 N N . ASP A 1 325 ? 31.363 63.493 -17.260 1.00 41.66 325 ASP A N 1
ATOM 2455 C CA . ASP A 1 325 ? 30.868 64.658 -18.022 1.00 41.66 325 ASP A CA 1
ATOM 2456 C C . ASP A 1 325 ? 30.051 65.620 -17.126 1.00 41.66 325 ASP A C 1
ATOM 2458 O O . ASP A 1 325 ? 29.008 65.288 -16.562 1.00 41.66 325 ASP A O 1
ATOM 2462 N N . ASP A 1 326 ? 30.609 66.820 -16.995 1.00 39.94 326 ASP A N 1
ATOM 2463 C CA . ASP A 1 326 ? 30.031 68.159 -16.858 1.00 39.94 326 ASP A CA 1
ATOM 2464 C C . ASP A 1 326 ? 28.565 68.401 -16.412 1.00 39.94 326 ASP A C 1
ATOM 2466 O O . ASP A 1 326 ? 27.592 68.086 -17.090 1.00 39.94 326 ASP A O 1
ATOM 2470 N N . ASN A 1 327 ? 28.489 69.203 -15.338 1.00 36.53 327 ASN A N 1
ATOM 2471 C CA . ASN A 1 327 ? 27.644 70.392 -15.130 1.00 36.53 327 ASN A CA 1
ATOM 2472 C C . ASN A 1 327 ? 26.124 70.310 -15.372 1.00 36.53 327 ASN A C 1
ATOM 2474 O O . ASN A 1 327 ? 25.654 70.346 -16.503 1.00 36.53 327 ASN A O 1
ATOM 2478 N N . ASP A 1 328 ? 25.357 70.520 -14.295 1.00 43.78 328 ASP A N 1
ATOM 2479 C CA . ASP A 1 328 ? 24.614 71.783 -14.209 1.00 43.78 328 ASP A CA 1
ATOM 2480 C C . ASP A 1 328 ? 24.292 72.215 -12.766 1.00 43.78 328 ASP A C 1
ATOM 2482 O O . ASP A 1 328 ? 23.956 71.432 -11.877 1.00 43.78 328 ASP A O 1
ATOM 2486 N N . ASP A 1 329 ? 24.452 73.521 -12.593 1.00 39.25 329 ASP A N 1
ATOM 2487 C CA . ASP A 1 329 ? 24.393 74.365 -11.406 1.00 39.25 329 ASP A CA 1
ATOM 2488 C C . ASP A 1 329 ? 23.008 74.447 -10.715 1.00 39.25 329 ASP A C 1
ATOM 2490 O O . ASP A 1 329 ? 21.966 74.575 -11.353 1.00 39.25 329 ASP A O 1
ATOM 2494 N N . ILE A 1 330 ? 23.062 74.508 -9.377 1.00 38.88 330 ILE A N 1
ATOM 2495 C CA . ILE A 1 330 ? 22.454 75.515 -8.472 1.00 38.88 330 ILE A CA 1
ATOM 2496 C C . ILE A 1 330 ? 20.964 75.901 -8.638 1.00 38.88 330 ILE A C 1
ATOM 2498 O O . ILE A 1 330 ? 20.583 76.604 -9.569 1.00 38.88 330 ILE A O 1
ATOM 2502 N N . ALA A 1 331 ? 20.178 75.655 -7.572 1.00 38.00 331 ALA A N 1
ATOM 2503 C CA . ALA A 1 331 ? 19.504 76.667 -6.714 1.00 38.00 331 ALA A CA 1
ATOM 2504 C C . ALA A 1 331 ? 18.526 75.949 -5.748 1.00 38.00 331 ALA A C 1
ATOM 2506 O O . ALA A 1 331 ? 17.596 75.291 -6.198 1.00 38.00 331 ALA A O 1
ATOM 2507 N N . LEU A 1 332 ? 18.807 75.821 -4.445 1.00 39.72 332 LEU A N 1
ATOM 2508 C CA . LEU A 1 332 ? 18.529 76.763 -3.340 1.00 39.72 332 LEU A CA 1
ATOM 2509 C C . LEU A 1 332 ? 17.069 77.247 -3.196 1.00 39.72 332 LEU A C 1
ATOM 2511 O O . LEU A 1 332 ? 16.493 77.771 -4.147 1.00 39.72 332 LEU A O 1
ATOM 2515 N N . ASN A 1 333 ? 16.610 77.180 -1.932 1.00 34.88 333 ASN A N 1
ATOM 2516 C CA . ASN A 1 333 ? 15.447 77.812 -1.275 1.00 34.88 333 ASN A CA 1
ATOM 2517 C C . ASN A 1 333 ? 14.134 77.000 -1.275 1.00 34.88 333 ASN A C 1
ATOM 2519 O O . ASN A 1 333 ? 13.774 76.393 -2.274 1.00 34.88 333 ASN A O 1
ATOM 2523 N N . ASP A 1 334 ? 13.321 76.962 -0.219 1.00 40.06 334 ASP A N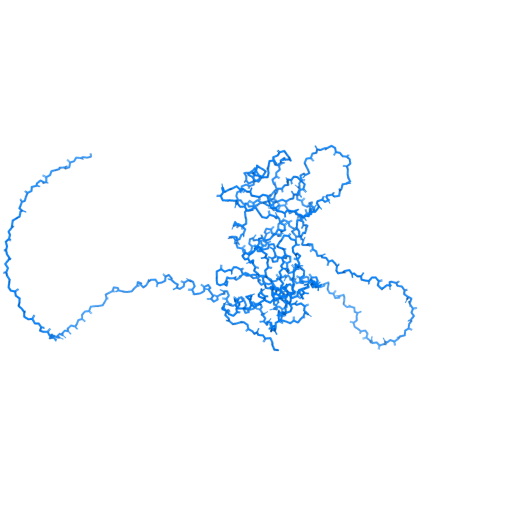 1
ATOM 2524 C CA . ASP A 1 334 ? 13.342 77.569 1.121 1.00 40.06 334 ASP A CA 1
ATOM 2525 C C . ASP A 1 334 ? 12.262 76.859 1.968 1.00 40.06 334 ASP A C 1
ATOM 2527 O O . ASP A 1 334 ? 11.284 76.347 1.422 1.00 40.06 334 ASP A O 1
ATOM 2531 N N . ASP A 1 335 ? 12.442 76.919 3.289 1.00 39.59 335 ASP A N 1
ATOM 2532 C CA . ASP A 1 335 ? 11.414 77.014 4.336 1.00 39.59 335 ASP A CA 1
ATOM 2533 C C . ASP A 1 335 ? 10.315 75.945 4.460 1.00 39.59 335 ASP A C 1
ATOM 2535 O O . ASP A 1 335 ? 9.353 75.926 3.705 1.00 39.59 335 ASP A O 1
ATOM 2539 N N . TYR A 1 336 ? 10.353 75.198 5.570 1.00 43.44 336 TYR A N 1
ATOM 2540 C CA . TYR A 1 336 ? 9.268 75.231 6.565 1.00 43.44 336 TYR A CA 1
ATOM 2541 C C . TYR A 1 336 ? 9.821 74.817 7.937 1.00 43.44 336 TYR A C 1
ATOM 2543 O O . TYR A 1 336 ? 10.227 73.676 8.149 1.00 43.44 336 TYR A O 1
ATOM 2551 N N . ASP A 1 337 ? 9.854 75.786 8.848 1.00 40.88 337 ASP A N 1
ATOM 2552 C CA . ASP A 1 337 ? 10.304 75.665 10.233 1.00 40.88 337 ASP A CA 1
ATOM 2553 C C . ASP A 1 337 ? 9.104 75.429 11.176 1.00 40.88 337 ASP A C 1
ATOM 2555 O O . ASP A 1 337 ? 8.033 75.996 10.956 1.00 40.88 337 ASP A O 1
ATOM 2559 N N . ASN A 1 338 ? 9.351 74.644 12.234 1.00 38.81 338 ASN A N 1
ATOM 2560 C CA . ASN A 1 338 ? 8.646 74.530 13.526 1.00 38.81 338 ASN A CA 1
ATOM 2561 C C . ASN A 1 338 ? 7.120 74.268 13.586 1.00 38.81 338 ASN A C 1
ATOM 2563 O O . ASN A 1 338 ? 6.325 75.101 13.166 1.00 38.81 338 ASN A O 1
ATOM 2567 N N . ASP A 1 339 ? 6.696 73.214 14.303 1.00 40.91 339 ASP A N 1
ATOM 2568 C CA . ASP A 1 339 ? 6.208 73.367 15.693 1.00 40.91 339 ASP A CA 1
ATOM 2569 C C . ASP A 1 339 ? 5.892 72.012 16.377 1.00 40.91 339 ASP A C 1
ATOM 2571 O O . ASP A 1 339 ? 5.460 71.055 15.734 1.00 40.91 339 ASP A O 1
ATOM 2575 N N . ALA A 1 340 ? 6.001 72.034 17.708 1.00 45.12 340 ALA A N 1
ATOM 2576 C CA . ALA A 1 340 ? 5.430 71.136 18.719 1.00 45.12 340 ALA A CA 1
ATOM 2577 C C . ALA A 1 340 ? 6.232 69.898 19.178 1.00 45.12 340 ALA A C 1
ATOM 2579 O O . ALA A 1 340 ? 5.914 68.750 18.871 1.00 45.12 340 ALA A O 1
ATOM 2580 N N . ASP A 1 341 ? 7.183 70.166 20.077 1.00 50.62 341 ASP A N 1
ATOM 2581 C CA . ASP A 1 341 ? 7.512 69.310 21.224 1.00 50.62 341 ASP A CA 1
ATOM 2582 C C . ASP A 1 341 ? 6.550 69.607 22.394 1.00 50.62 341 ASP A C 1
ATOM 2584 O O . ASP A 1 341 ? 6.435 70.766 22.790 1.00 50.62 341 ASP A O 1
ATOM 2588 N N . VAL A 1 342 ? 5.856 68.582 22.909 1.00 49.22 342 VAL A N 1
ATOM 2589 C CA . VAL A 1 342 ? 5.288 68.408 24.272 1.00 49.22 342 VAL A CA 1
ATOM 2590 C C . VAL A 1 342 ? 4.498 67.084 24.260 1.00 49.22 342 VAL A C 1
ATOM 2592 O O . VAL A 1 342 ? 3.692 66.868 23.365 1.00 49.22 342 VAL A O 1
ATOM 2595 N N . SER A 1 343 ? 4.585 66.135 25.192 1.00 44.16 343 SER A N 1
ATOM 2596 C CA . SER A 1 343 ? 5.090 66.117 26.565 1.00 44.16 343 SER A CA 1
ATOM 2597 C C . SER A 1 343 ? 5.017 64.674 27.093 1.00 44.16 343 SER A C 1
ATOM 2599 O O . SER A 1 343 ? 4.037 63.981 26.813 1.00 44.16 343 SER A O 1
ATOM 2601 N N . ASP A 1 344 ? 5.983 64.278 27.924 1.00 52.28 344 ASP A N 1
ATOM 2602 C CA . ASP A 1 344 ? 5.890 63.150 28.863 1.00 52.28 344 ASP A CA 1
ATOM 2603 C C . ASP A 1 344 ? 4.579 63.175 29.669 1.00 52.28 344 ASP A C 1
ATOM 2605 O O . ASP A 1 344 ? 4.267 64.191 30.297 1.00 52.28 344 ASP A O 1
ATOM 2609 N N . ILE A 1 345 ? 3.883 62.037 29.774 1.00 47.31 345 ILE A N 1
ATOM 2610 C CA . ILE A 1 345 ? 3.294 61.615 31.050 1.00 47.31 345 ILE A CA 1
ATOM 2611 C C . ILE A 1 345 ? 3.114 60.089 31.092 1.00 47.31 345 ILE A C 1
ATOM 2613 O O . ILE A 1 345 ? 2.723 59.471 30.105 1.00 47.31 345 ILE A O 1
ATOM 2617 N N . SER A 1 346 ? 3.471 59.551 32.256 1.00 47.28 346 SER A N 1
ATOM 2618 C CA . SER A 1 346 ? 3.662 58.163 32.691 1.00 47.28 346 SER A CA 1
ATOM 2619 C C . SER A 1 346 ? 2.668 57.085 32.274 1.00 47.28 346 SER A C 1
ATOM 2621 O O . SER A 1 346 ? 1.458 57.384 32.162 1.00 47.28 346 SER A O 1
#

Secondary structure (DSSP, 8-state):
-PEEP-SHHHHHHHHHHHHHHHHHHHHHT--BPPPPPHHHHHHHHHHHHHTT-SSS-PBEE-TTSPEEPP---S------------------TT--EEETTEEE---TTS-EE----TTS-HHHHHHHHHHHH-SS--EEEETTEEEES-BHHHHHHS-HHHHHHHHHHTT-EE----------------------------SPPPPPPPPPPEEEEEEETTEEEEEEESSSSSB-SEEEEE-TTSSEEEEE--SSSSEEEEEEEE-TTT--EEEEEEEEEEEE-BHHHHHHHHHHHHHHHGGGG-----------------------------------------

Sequence (346 aa):
MAKSINDSAEFTDVFNAGSKKIDEAKKADESKKITLSKNQQLAIATGAVLLGGSAFAFTTLNEDGKPVQPDTNSGSVVPSDSTSVAHPVSLQPGQAASVSGGSITPTDNIVIAHNITDSMTFEQAYAEAREEIGGGGGIFTWHGNVYNTFTKEEWQAMPLEQRQDFLADVGFKPHIEEPHQINEIHEFIHHEHNINIHQDIDKPTPPPVPVEPIIKEVTINGESVLAIDQDGDGNVDAFMKQGDDGYLTALLNSDGNSDLDTAAIIDPNTGEILESTPLDEPIEMSMDEIIAMDETQLLYDDNSDIVDIDGGNEGDGEDNDEEDDDNDDIALNDDYDNDADVSDIS

Foldseek 3Di:
DFDEDQDLVSVVVQLVLFVVVQVVCVVVVNWDFDDFDQLLLQQLLVVLVLQLFDPAQAWAADPVRFTDGGDFPDPFDPPPDDPDDDDPPFDDAQDWGHGAQFIWRAHPPADEDDPADQVDDPRRRLVSRCVRVPPPKHWYDYPRHIHINHHSVRSNPDDSVVSVVRCVNRRTDGDGPDPPPPPPDDDDDDDDDDDDDDDPPPDPPPDPDQDCKDKDWAARPNFIKIFIDRRPPQATQWIWGQDPVRWIWIFGPGPPDRWRFKIFTANSRRSGTPTMDTRPHTYHGGPVSVVVNRVVVVVVVVVVPPDDDDDDDDDDDDDDDDDDDDDDDDDDDDDDDDDDDDDDDD

pLDDT: mean 70.53, std 21.21, range [25.48, 92.88]